Protein AF-A0A9W9AHW0-F1 (afdb_monomer_lite)

Radius of gyration: 28.93 Å; chains: 1; bounding box: 62×92×76 Å

pLDDT: mean 74.5, std 23.77, range [33.12, 98.62]

Secondary structure (DSSP, 8-state):
--PPPPP------SHHHHHHHHHHHHHHHHHHHHHHHHHHHHHGGGSS---THHHHHHHHHHHHHHTSSS-------SS-------GGGSTTS-EEEEEEEEEES-GGG-EEEEEETTEEEEEE-S-TTT--TTTPPPEEEEEEHHHHGGGS-S-EEEEEEEEEEESSHHHHHHHHHHHHT----S-TTSTT-SHHHHHHHHHHHHHHHTSB-HHHHHHHHHHHHHHHHHHHHHHHSS-S--

Foldseek 3Di:
DDDDDDDDDDDDDPPPVVVVVVVVVVVVVVVVVVVVVVVVVVVVVPPDDDDPPVVVVVVVVVVVVVVVPPDDDDPDDPDDPPPDPDPVPQWQAKDKWWWKWKWFDDFQPTAIWIDAHQKIKWWADPDPVPDPQQAAATQIDMDGCVVCVVVSDPGMDIGTLGMFIARTDVRVVVLVVVLNPDTQPGGHLAQSRGRLNSVLVSVVSSVVVVRDDPSSSVSSVVVCVVCVQVRSCRNPVDRRDD

Organism: NCBI:txid40482

Sequence (242 aa):
MIRPGQIIASSKPQRWFAIIFRTCSRIAGQVLLSKFINLSRHVMFLQNTPSSFVALLYFGATLLWASIQVLASPVPNPNVDIAHFSNSQLSKREIEVNVDLVIGGVGKNEHWYLLIGPQLFQAGARDFATMDATKSKLTTSSYNWDEVESQLGGDYYILPLGKATSKDADDQGEAFAKIREIRMKKAAAKKGGNCMDYNMDVLKLLRRKGYVSKAVVAAYKQEYDDNYTRVSKAVWGVDLQP

Structure (mmCIF, N/CA/C/O backbone):
data_AF-A0A9W9AHW0-F1
#
_entry.id   AF-A0A9W9AHW0-F1
#
loop_
_atom_site.group_PDB
_atom_site.id
_atom_site.type_symbol
_atom_site.label_atom_id
_atom_site.label_alt_id
_atom_site.label_comp_id
_atom_site.label_asym_id
_atom_site.label_entity_id
_atom_site.label_seq_id
_atom_site.pdbx_PDB_ins_code
_atom_site.Cartn_x
_atom_site.Cartn_y
_atom_site.Cartn_z
_atom_site.occupancy
_atom_site.B_iso_or_equiv
_atom_site.auth_seq_id
_atom_site.auth_comp_id
_atom_site.auth_asym_id
_atom_site.auth_atom_id
_atom_site.pdbx_PDB_model_num
ATOM 1 N N . MET A 1 1 ? -28.546 -37.413 -30.343 1.00 42.78 1 MET A N 1
ATOM 2 C CA . MET A 1 1 ? -29.024 -36.116 -30.875 1.00 42.78 1 MET A CA 1
ATOM 3 C C . MET A 1 1 ? -29.969 -35.502 -29.854 1.00 42.78 1 MET A C 1
ATOM 5 O O . MET A 1 1 ? -31.100 -35.951 -29.743 1.00 42.78 1 MET A O 1
ATOM 9 N N . ILE A 1 2 ? -29.481 -34.559 -29.048 1.00 36.94 2 ILE A N 1
ATOM 10 C CA . ILE A 1 2 ? -30.229 -33.922 -27.954 1.00 36.94 2 ILE A CA 1
ATOM 11 C C . ILE A 1 2 ? -30.436 -32.457 -28.352 1.00 36.94 2 ILE A C 1
ATOM 13 O O . ILE A 1 2 ? -29.467 -31.775 -28.677 1.00 36.94 2 ILE A O 1
ATOM 17 N N . ARG A 1 3 ? -31.692 -31.995 -28.388 1.00 39.00 3 ARG A N 1
ATOM 18 C CA . ARG A 1 3 ? -32.040 -30.590 -28.656 1.00 39.00 3 ARG A CA 1
ATOM 19 C C . ARG A 1 3 ? -31.890 -29.777 -27.362 1.00 39.00 3 ARG A C 1
ATOM 21 O O . ARG A 1 3 ? -32.466 -30.193 -26.357 1.00 39.00 3 ARG A O 1
ATOM 28 N N . PRO A 1 4 ? -31.175 -28.640 -27.358 1.00 41.62 4 PRO A N 1
ATOM 29 C CA . PRO A 1 4 ? -31.131 -27.755 -26.203 1.00 41.62 4 PRO A CA 1
ATOM 30 C C . PRO A 1 4 ? -32.373 -26.855 -26.150 1.00 41.62 4 PRO A C 1
ATOM 32 O O . PRO A 1 4 ? -32.860 -26.364 -27.169 1.00 41.62 4 PRO A O 1
ATOM 35 N N . GLY A 1 5 ? -32.891 -26.699 -24.931 1.00 38.53 5 GLY A N 1
ATOM 36 C CA . GLY A 1 5 ? -34.101 -25.961 -24.597 1.00 38.53 5 GLY A CA 1
ATOM 37 C C . GLY A 1 5 ? -33.992 -24.446 -24.766 1.00 38.53 5 GLY A C 1
ATOM 38 O O . GLY A 1 5 ? -32.935 -23.839 -24.603 1.00 38.53 5 GLY A O 1
ATOM 39 N N . GLN A 1 6 ? -35.143 -23.848 -25.072 1.00 38.25 6 GLN A N 1
ATOM 40 C CA . GLN A 1 6 ? -35.370 -22.409 -25.080 1.00 38.25 6 GLN A CA 1
ATOM 41 C C . GLN A 1 6 ? -35.402 -21.864 -23.647 1.00 38.25 6 GLN A C 1
ATOM 43 O O . GLN A 1 6 ? -36.172 -22.324 -22.805 1.00 38.25 6 GLN A O 1
ATOM 48 N N . ILE A 1 7 ? -34.579 -20.849 -23.397 1.00 38.84 7 ILE A N 1
ATOM 49 C CA . ILE A 1 7 ? -34.591 -20.033 -22.183 1.00 38.84 7 ILE A CA 1
ATOM 50 C C . ILE A 1 7 ? -35.702 -18.987 -22.326 1.00 38.84 7 ILE A C 1
ATOM 52 O O . ILE A 1 7 ? -35.729 -18.215 -23.284 1.00 38.84 7 ILE A O 1
ATOM 56 N N . ILE A 1 8 ? -36.615 -18.959 -21.356 1.00 40.81 8 ILE A N 1
ATOM 57 C CA . ILE A 1 8 ? -37.658 -17.941 -21.212 1.00 40.81 8 ILE A CA 1
ATOM 58 C C . ILE A 1 8 ? -36.997 -16.660 -20.684 1.00 40.81 8 ILE A C 1
ATOM 60 O O . ILE A 1 8 ? -36.599 -16.586 -19.522 1.00 40.81 8 ILE A O 1
ATOM 64 N N . ALA A 1 9 ? -36.881 -15.639 -21.534 1.00 37.38 9 ALA A N 1
ATOM 65 C CA . ALA A 1 9 ? -36.459 -14.301 -21.130 1.00 37.38 9 ALA A CA 1
ATOM 66 C C . ALA A 1 9 ? -37.633 -13.562 -20.460 1.00 37.38 9 ALA A C 1
ATOM 68 O O . ALA A 1 9 ? -38.544 -13.060 -21.115 1.00 37.38 9 ALA A O 1
ATOM 69 N N . SER A 1 10 ? -37.611 -13.502 -19.129 1.00 40.69 10 SER A N 1
ATOM 70 C CA . SER A 1 10 ? -38.507 -12.675 -18.316 1.00 40.69 10 SER A CA 1
ATOM 71 C C . SER A 1 10 ? -38.085 -11.201 -18.402 1.00 40.69 10 SER A C 1
ATOM 73 O O . SER A 1 10 ? -37.175 -10.754 -17.702 1.00 40.69 10 SER A O 1
ATOM 75 N N . SER A 1 11 ? -38.760 -10.414 -19.239 1.00 44.69 11 SER A N 1
ATOM 76 C CA . SER A 1 11 ? -38.622 -8.957 -19.275 1.00 44.69 11 SER A CA 1
ATOM 77 C C . SER A 1 11 ? -39.445 -8.301 -18.159 1.00 44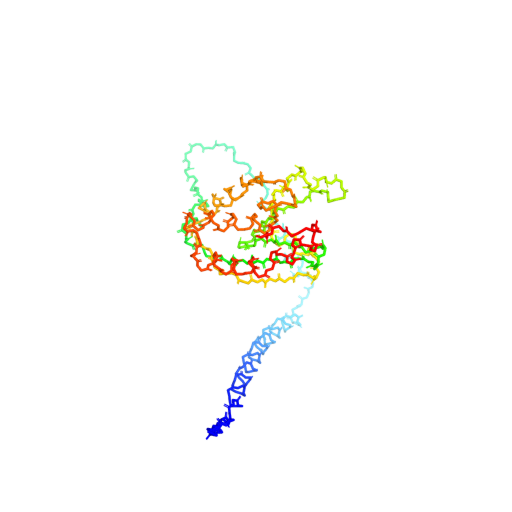.69 11 SER A C 1
ATOM 79 O O . SER A 1 11 ? -40.674 -8.284 -18.251 1.00 44.69 11 SER A O 1
ATOM 81 N N . LYS A 1 12 ? -38.789 -7.731 -17.135 1.00 50.44 12 LYS A N 1
ATOM 82 C CA . LYS A 1 12 ? -39.263 -6.557 -16.360 1.00 50.44 12 LYS A CA 1
ATOM 83 C C . LYS A 1 12 ? -38.232 -6.124 -15.302 1.00 50.44 12 LYS A C 1
ATOM 85 O O . LYS A 1 12 ? -38.148 -6.747 -14.249 1.00 50.44 12 LYS A O 1
ATOM 90 N N . PRO A 1 13 ? -37.563 -4.975 -15.512 1.00 43.81 13 PRO A N 1
ATOM 91 C CA . PRO A 1 13 ? -37.223 -4.118 -14.378 1.00 43.81 13 PRO A CA 1
ATOM 92 C C . PRO A 1 13 ? -37.405 -2.627 -14.720 1.00 43.81 13 PRO A C 1
ATOM 94 O O . PRO A 1 13 ? -36.486 -1.835 -14.577 1.00 43.81 13 PRO A O 1
ATOM 97 N N . GLN A 1 14 ? -38.587 -2.205 -15.187 1.00 48.75 14 GLN A N 1
ATOM 98 C CA . GLN A 1 14 ? -38.848 -0.776 -15.466 1.00 48.75 14 GLN A CA 1
ATOM 99 C C . GLN A 1 14 ? -39.684 -0.053 -14.396 1.00 48.75 14 GLN A C 1
ATOM 101 O O . GLN A 1 14 ? -39.831 1.163 -14.451 1.00 48.75 14 GLN A O 1
ATOM 106 N N . ARG A 1 15 ? -40.206 -0.755 -13.380 1.00 46.72 15 ARG A N 1
ATOM 107 C CA . ARG A 1 15 ? -41.037 -0.119 -12.335 1.00 46.72 15 ARG A CA 1
ATOM 108 C C . ARG A 1 15 ? -40.258 0.424 -11.131 1.00 46.72 15 ARG A C 1
ATOM 110 O O . ARG A 1 15 ? -40.728 1.371 -10.511 1.00 46.72 15 ARG A O 1
ATOM 117 N N . TRP A 1 16 ? -39.070 -0.101 -10.832 1.00 43.38 16 TRP A N 1
ATOM 118 C CA . TRP A 1 16 ? -38.293 0.320 -9.655 1.00 43.38 16 TRP A CA 1
ATOM 119 C C . TRP A 1 16 ? -37.548 1.646 -9.864 1.00 43.38 16 TRP A C 1
ATOM 121 O O . TRP A 1 16 ? -37.549 2.496 -8.976 1.00 43.38 16 TRP A O 1
ATOM 131 N N . PHE A 1 17 ? -37.016 1.889 -11.067 1.00 43.81 17 PHE A N 1
ATOM 132 C CA . PHE A 1 17 ? -36.310 3.137 -11.385 1.00 43.81 17 PHE A CA 1
ATOM 133 C C . PHE A 1 17 ? -37.213 4.379 -11.307 1.00 43.81 17 PHE A C 1
ATOM 135 O O . PHE A 1 17 ? -36.783 5.421 -10.818 1.00 43.81 17 PHE A O 1
ATOM 142 N N . ALA A 1 18 ? -38.487 4.269 -11.697 1.00 48.25 18 ALA A N 1
ATOM 143 C CA . ALA A 1 18 ? -39.422 5.396 -11.658 1.00 48.25 18 ALA A CA 1
ATOM 144 C C . ALA A 1 18 ? -39.808 5.829 -10.227 1.00 48.25 18 ALA A C 1
ATOM 146 O O . ALA A 1 18 ? -40.096 7.006 -9.995 1.00 48.25 18 ALA A O 1
ATOM 147 N N . ILE A 1 19 ? -39.802 4.903 -9.259 1.00 51.19 19 ILE A N 1
ATOM 148 C CA . ILE A 1 19 ? -40.138 5.196 -7.856 1.00 51.19 19 ILE A CA 1
ATOM 149 C C . ILE A 1 19 ? -38.962 5.892 -7.161 1.00 51.19 19 ILE A C 1
ATOM 151 O O . ILE A 1 19 ? -39.161 6.890 -6.465 1.00 51.19 19 ILE A O 1
ATOM 155 N N . ILE A 1 20 ? -37.730 5.437 -7.411 1.00 48.75 20 ILE A N 1
ATOM 156 C CA . ILE A 1 20 ? -36.522 6.046 -6.834 1.00 48.75 20 ILE A CA 1
ATOM 157 C C . ILE A 1 20 ? -36.346 7.479 -7.358 1.00 48.75 20 ILE A C 1
ATOM 159 O O . ILE A 1 20 ? -36.175 8.406 -6.566 1.00 48.75 20 ILE A O 1
ATOM 163 N N . PHE A 1 21 ? -36.525 7.700 -8.666 1.00 42.97 21 PHE A N 1
ATOM 164 C CA . PHE A 1 21 ? -36.375 9.034 -9.258 1.00 42.97 21 PHE A CA 1
ATOM 165 C C . PHE A 1 21 ? -37.413 10.041 -8.732 1.00 42.97 21 PHE A C 1
ATOM 167 O O . PHE A 1 21 ? -37.067 11.173 -8.395 1.00 42.97 21 PHE A O 1
ATOM 174 N N . ARG A 1 22 ? -38.681 9.627 -8.560 1.00 46.06 22 ARG A N 1
ATOM 175 C CA . ARG A 1 22 ? -39.727 10.502 -7.988 1.00 46.06 22 ARG A CA 1
ATOM 176 C C . ARG A 1 22 ? -39.483 10.863 -6.522 1.00 46.06 22 ARG A C 1
ATOM 178 O O . ARG A 1 22 ? -39.896 11.940 -6.091 1.00 46.06 22 ARG A O 1
ATOM 185 N N . THR A 1 23 ? -38.820 9.994 -5.763 1.00 48.31 23 THR A N 1
ATOM 186 C CA . THR A 1 23 ? -38.562 10.226 -4.334 1.00 48.31 23 THR A CA 1
ATOM 187 C C . THR A 1 23 ? -37.375 11.175 -4.140 1.00 48.31 23 THR A C 1
ATOM 189 O O . THR A 1 23 ? -37.472 12.120 -3.357 1.00 48.31 23 THR A O 1
ATOM 192 N N . CYS A 1 24 ? -36.310 11.031 -4.938 1.00 41.34 24 CYS A N 1
ATOM 193 C CA . CYS A 1 24 ? -35.159 11.939 -4.907 1.00 41.34 24 CYS A CA 1
ATOM 194 C C . CYS A 1 24 ? -35.513 13.371 -5.352 1.00 41.34 24 CYS A C 1
ATOM 196 O O . CYS A 1 24 ? -35.072 14.330 -4.716 1.00 41.34 24 CYS A O 1
ATOM 198 N N . SER A 1 25 ? -36.374 13.548 -6.364 1.00 44.75 25 SER A N 1
ATOM 199 C CA . SER A 1 25 ? -36.804 14.890 -6.798 1.00 44.75 25 SER A CA 1
ATOM 200 C C . SER A 1 25 ? -37.665 15.624 -5.760 1.00 44.75 25 SER A C 1
ATOM 202 O O . SER A 1 25 ? -37.581 16.847 -5.654 1.00 44.75 25 SER A O 1
ATOM 204 N N . ARG A 1 26 ? -38.466 14.910 -4.952 1.00 47.91 26 ARG A N 1
ATOM 205 C CA . ARG A 1 26 ? -39.268 15.529 -3.877 1.00 47.91 26 ARG A CA 1
ATOM 206 C C . ARG A 1 26 ? -38.412 16.009 -2.702 1.00 47.91 26 ARG A C 1
ATOM 208 O O . ARG A 1 26 ? -38.685 17.079 -2.164 1.00 47.91 26 ARG A O 1
ATOM 215 N N . ILE A 1 27 ? -37.369 15.260 -2.342 1.00 51.22 27 ILE A N 1
ATOM 216 C CA . ILE A 1 27 ? -36.455 15.620 -1.246 1.00 51.22 27 ILE A CA 1
ATOM 217 C C . ILE A 1 27 ? -35.565 16.805 -1.652 1.00 51.22 27 ILE A C 1
ATOM 219 O O . ILE A 1 27 ? -35.435 17.762 -0.890 1.00 51.22 27 ILE A O 1
ATOM 223 N N . ALA A 1 28 ? -35.038 16.811 -2.882 1.00 47.34 28 ALA A N 1
ATOM 224 C CA . ALA A 1 28 ? -34.255 17.937 -3.396 1.00 47.34 28 ALA A CA 1
ATOM 225 C C . ALA A 1 28 ? -35.080 19.240 -3.473 1.00 47.34 28 ALA A C 1
ATOM 227 O O . ALA A 1 28 ? -34.589 20.307 -3.103 1.00 47.34 28 ALA A O 1
ATOM 228 N N . GLY A 1 29 ? -36.358 19.151 -3.866 1.00 44.00 29 GLY A N 1
ATOM 229 C CA . GLY A 1 29 ? -37.266 20.301 -3.906 1.00 44.00 29 GLY A CA 1
ATOM 230 C C . GLY A 1 29 ? -37.564 20.911 -2.528 1.00 44.00 29 GLY A C 1
ATOM 231 O O . GLY A 1 29 ? -37.598 22.134 -2.400 1.00 44.00 29 GLY A O 1
ATOM 232 N N . GLN A 1 30 ? -37.721 20.097 -1.477 1.00 48.19 30 GLN A N 1
ATOM 233 C CA . GLN A 1 30 ? -37.991 20.604 -0.120 1.00 48.19 30 GLN A CA 1
ATOM 234 C C . GLN A 1 30 ? -36.764 21.245 0.551 1.00 48.19 30 GLN A C 1
ATOM 236 O O . GLN A 1 30 ? -36.909 22.205 1.310 1.00 48.19 30 GLN A O 1
ATOM 241 N N . VAL A 1 31 ? -35.553 20.766 0.250 1.00 49.97 31 VAL A N 1
ATOM 242 C CA . VAL A 1 31 ? -34.304 21.344 0.783 1.00 49.97 31 VAL A CA 1
ATOM 243 C C . VAL A 1 31 ? -33.975 22.688 0.121 1.00 49.97 31 VAL A C 1
ATOM 245 O O . VAL A 1 31 ? -33.471 23.595 0.782 1.00 49.97 31 VAL A O 1
ATOM 248 N N . LEU A 1 32 ? -34.301 22.858 -1.163 1.00 47.75 32 LEU A N 1
ATOM 249 C CA . LEU A 1 32 ? -34.135 24.138 -1.857 1.00 47.75 32 LEU A CA 1
ATOM 250 C C . LEU A 1 32 ? -35.164 25.184 -1.402 1.00 47.75 32 LEU A C 1
ATOM 252 O O . LEU A 1 32 ? -34.790 26.335 -1.173 1.00 47.75 32 LEU A O 1
ATOM 256 N N . LEU A 1 33 ? -36.425 24.796 -1.179 1.00 46.97 33 LEU A N 1
ATOM 257 C CA . LEU A 1 33 ? -37.463 25.735 -0.733 1.00 46.97 33 LEU A CA 1
ATOM 258 C C . LEU A 1 33 ? -37.204 26.272 0.689 1.00 46.97 33 LEU A C 1
ATOM 260 O O . LEU A 1 33 ? -37.402 27.458 0.945 1.00 46.97 33 LEU A O 1
ATOM 264 N N . SER A 1 34 ? -36.708 25.434 1.608 1.00 43.97 34 SER A N 1
ATOM 265 C CA . SER A 1 34 ? -36.403 25.858 2.985 1.00 43.97 34 SER A CA 1
ATOM 266 C C . SER A 1 34 ? -35.210 26.819 3.062 1.00 43.97 34 SER A C 1
ATOM 268 O O . SER A 1 34 ? -35.237 27.774 3.843 1.00 43.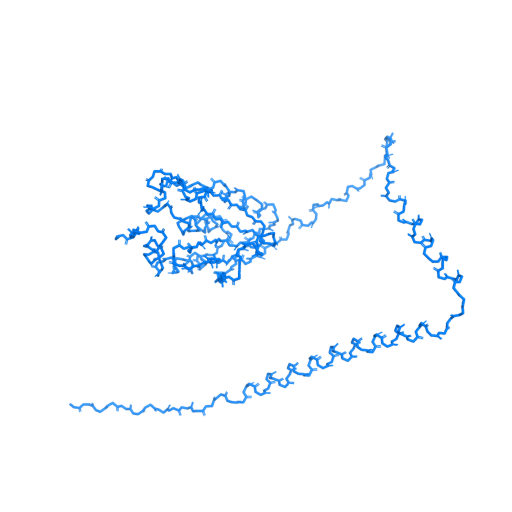97 34 SER A O 1
ATOM 270 N N . LYS A 1 35 ? -34.198 26.640 2.201 1.00 48.81 35 LYS A N 1
ATOM 271 C CA . LYS A 1 35 ? -33.069 27.576 2.081 1.00 48.81 35 LYS A CA 1
ATOM 272 C C . LYS A 1 35 ? -33.489 28.922 1.483 1.00 48.81 35 LYS A C 1
ATOM 274 O O . LYS A 1 35 ? -33.040 29.955 1.974 1.00 48.81 35 LYS A O 1
ATOM 279 N N . PHE A 1 36 ? -34.396 28.935 0.501 1.00 49.62 36 PHE A N 1
ATOM 280 C CA . PHE A 1 36 ? -34.925 30.179 -0.077 1.00 49.62 36 PHE A CA 1
ATOM 281 C C . PHE A 1 36 ? -35.786 30.982 0.911 1.00 49.62 36 PHE A C 1
ATOM 283 O O . PHE A 1 36 ? -35.647 32.203 0.997 1.00 49.62 36 PHE A O 1
ATOM 290 N N . ILE A 1 37 ? -36.623 30.314 1.714 1.00 51.78 37 ILE A N 1
ATOM 291 C CA . ILE A 1 37 ? -37.452 30.991 2.724 1.00 51.78 37 ILE A CA 1
ATOM 292 C C . ILE A 1 37 ? -36.576 31.631 3.815 1.00 51.78 37 ILE A C 1
ATOM 294 O O . ILE A 1 37 ? -36.831 32.773 4.202 1.00 51.78 37 ILE A O 1
ATOM 298 N N . ASN A 1 38 ? -35.498 30.971 4.255 1.00 47.53 38 ASN A N 1
ATOM 299 C CA . ASN A 1 38 ? -34.568 31.567 5.223 1.00 47.53 38 ASN A CA 1
ATOM 300 C C . ASN A 1 38 ? -33.761 32.740 4.645 1.00 47.53 38 ASN A C 1
ATOM 302 O O . ASN A 1 38 ? -33.581 33.742 5.336 1.00 47.53 38 ASN A O 1
ATOM 306 N N . LEU A 1 39 ? -33.351 32.683 3.373 1.00 46.22 39 LEU A N 1
ATOM 307 C CA . LEU A 1 39 ? -32.634 33.795 2.740 1.00 46.22 39 LEU A CA 1
ATOM 308 C C . LEU A 1 39 ? -33.525 35.045 2.603 1.00 46.22 39 LEU A C 1
ATOM 310 O O . LEU A 1 39 ? -33.082 36.160 2.870 1.00 46.22 39 LEU A O 1
ATOM 314 N N . SER A 1 40 ? -34.813 34.861 2.287 1.00 45.22 40 SER A N 1
ATOM 315 C CA . SER A 1 40 ? -35.776 35.970 2.190 1.00 45.22 40 SER A CA 1
ATOM 316 C C . SER A 1 40 ? -36.033 36.682 3.530 1.00 45.22 40 SER A C 1
ATOM 318 O O . SER A 1 40 ? -36.244 37.895 3.554 1.00 45.22 40 SER A O 1
ATOM 320 N N . ARG A 1 41 ? -35.933 35.966 4.662 1.00 46.69 41 ARG A N 1
ATOM 321 C CA . ARG A 1 41 ? -36.072 36.553 6.007 1.00 46.69 41 ARG A CA 1
ATOM 322 C C . ARG A 1 41 ? -34.878 37.417 6.414 1.00 46.69 41 ARG A C 1
ATOM 324 O O . ARG A 1 41 ? -35.059 38.343 7.195 1.00 46.69 41 ARG A O 1
ATOM 331 N N . HIS A 1 42 ? -33.684 37.158 5.883 1.00 47.38 42 HIS A N 1
ATOM 332 C CA . HIS A 1 42 ? -32.505 37.993 6.141 1.00 47.38 42 HIS A CA 1
ATOM 333 C C . HIS A 1 42 ? -32.438 39.216 5.222 1.00 47.38 42 HIS A C 1
ATOM 335 O O . HIS A 1 42 ? -32.030 40.286 5.666 1.00 47.38 42 HIS A O 1
ATOM 341 N N . VAL A 1 43 ? -32.918 39.105 3.980 1.00 48.38 43 VAL A N 1
ATOM 342 C CA . VAL A 1 43 ? -32.947 40.245 3.047 1.00 48.38 43 VAL A CA 1
ATOM 343 C C . VAL A 1 43 ? -33.998 41.289 3.453 1.00 48.38 43 VAL A C 1
ATOM 345 O O . VAL A 1 43 ? -33.739 42.484 3.337 1.00 48.38 43 VAL A O 1
ATOM 348 N N . MET A 1 44 ? -35.131 40.880 4.037 1.00 41.41 44 MET A N 1
ATOM 349 C CA . MET A 1 44 ? -36.126 41.834 4.558 1.00 41.41 44 MET A CA 1
ATOM 350 C C . MET A 1 44 ? -35.671 42.600 5.813 1.00 41.41 44 MET A C 1
ATOM 352 O O . MET A 1 44 ? -36.225 43.657 6.105 1.00 41.41 44 MET A O 1
ATOM 356 N N . PHE A 1 45 ? -34.643 42.131 6.528 1.00 44.38 45 PHE A N 1
ATOM 357 C CA . PHE A 1 45 ? -34.074 42.853 7.676 1.00 44.38 45 PHE A CA 1
ATOM 358 C C . PHE A 1 45 ? -33.129 43.998 7.274 1.00 44.38 45 PHE A C 1
ATOM 360 O O . PHE A 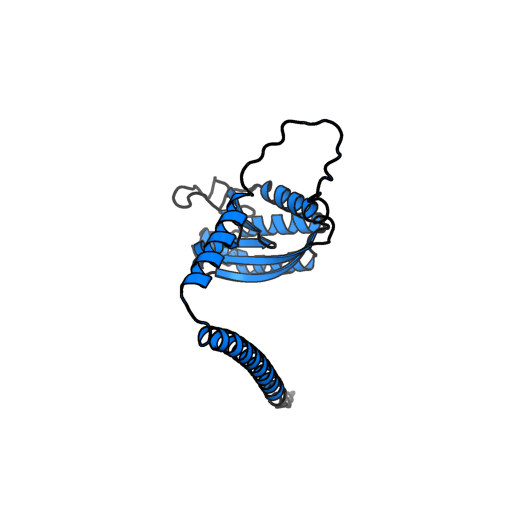1 45 ? -32.805 44.838 8.106 1.00 44.38 45 PHE A O 1
ATOM 367 N N . LEU A 1 46 ? -32.715 44.070 6.004 1.00 46.88 46 LEU A N 1
ATOM 368 C CA . LEU A 1 46 ? -31.760 45.067 5.503 1.00 46.88 46 LEU A CA 1
ATOM 369 C C . LEU A 1 46 ? -32.409 46.313 4.882 1.00 46.88 46 LEU A C 1
ATOM 371 O O . LEU A 1 46 ? -31.694 47.239 4.510 1.00 46.88 46 LEU A O 1
ATOM 375 N N . GLN A 1 47 ? -33.740 46.370 4.781 1.00 47.59 47 GLN A N 1
ATOM 376 C CA . GLN A 1 47 ? -34.434 47.474 4.102 1.00 47.59 47 GLN A CA 1
ATOM 377 C C . GLN A 1 47 ? -35.184 48.440 5.029 1.00 47.59 47 GLN A C 1
ATOM 379 O O . GLN A 1 47 ? -35.750 49.402 4.526 1.00 47.59 47 GLN A O 1
ATOM 384 N N . ASN A 1 48 ? -35.174 48.246 6.355 1.00 51.78 48 ASN A N 1
ATOM 385 C CA . ASN A 1 48 ? -35.978 49.070 7.272 1.00 51.78 48 ASN A CA 1
ATOM 386 C C . ASN A 1 48 ? -35.302 49.402 8.615 1.00 51.78 48 ASN A C 1
ATOM 388 O O . ASN A 1 48 ? -35.934 49.334 9.668 1.00 51.78 48 ASN A O 1
ATOM 392 N N . THR A 1 49 ? -34.038 49.834 8.601 1.00 49.84 49 THR A N 1
ATOM 393 C CA . THR A 1 49 ? -33.446 50.498 9.778 1.00 49.84 49 THR A CA 1
ATOM 394 C C . THR A 1 49 ? -32.616 51.726 9.398 1.00 49.84 49 THR A C 1
ATOM 396 O O . THR A 1 49 ? -31.784 51.639 8.493 1.00 49.84 49 THR A O 1
ATOM 399 N N . PRO A 1 50 ? -32.825 52.871 10.075 1.00 48.00 50 PRO A N 1
ATOM 400 C CA . PRO A 1 50 ? -32.178 54.133 9.753 1.00 48.00 50 PRO A CA 1
ATOM 401 C C . PRO A 1 50 ? -30.747 54.220 10.307 1.00 48.00 50 PRO A C 1
ATOM 403 O O . PRO A 1 50 ? -30.456 53.796 11.422 1.00 48.00 50 PRO A O 1
ATOM 406 N N . SER A 1 51 ? -29.901 54.912 9.544 1.00 57.50 51 SER A N 1
ATOM 407 C CA . SER A 1 51 ? -28.594 55.475 9.910 1.00 57.50 51 SER A CA 1
ATOM 408 C C . SER A 1 51 ? -27.406 54.505 10.047 1.00 57.50 51 SER A C 1
ATOM 410 O O . SER A 1 51 ? -27.340 53.615 10.891 1.00 57.50 51 SER A O 1
ATOM 412 N N . SER A 1 52 ? -26.383 54.790 9.244 1.00 52.06 52 SER A N 1
ATOM 413 C CA . SER A 1 52 ? -25.032 54.212 9.208 1.00 52.06 52 SER A CA 1
ATOM 414 C C . SER A 1 52 ? -24.246 54.298 10.529 1.00 52.06 52 SER A C 1
ATOM 416 O O . SER A 1 52 ? -23.135 53.781 10.621 1.00 52.06 52 SER A O 1
ATOM 418 N N . PHE A 1 53 ? -24.817 54.911 11.567 1.00 53.19 53 PHE A N 1
ATOM 419 C CA . PHE A 1 53 ? -24.179 55.120 12.863 1.00 53.19 53 PHE A CA 1
ATOM 420 C C . PHE A 1 53 ? -24.258 53.882 13.776 1.00 53.19 53 PHE A C 1
ATOM 422 O O . PHE A 1 53 ? -23.335 53.612 14.541 1.00 53.19 53 PHE A O 1
ATOM 429 N N . VAL A 1 54 ? -25.317 53.069 13.657 1.00 53.56 54 VAL A N 1
ATOM 430 C CA . VAL A 1 54 ? -25.493 51.851 14.478 1.00 53.56 54 VAL A CA 1
ATOM 431 C C . VAL A 1 54 ? -24.608 50.696 13.983 1.00 53.56 54 VAL A C 1
ATOM 433 O O . VAL A 1 54 ? -24.106 49.910 14.785 1.00 53.56 54 VAL A O 1
ATOM 436 N N . ALA A 1 55 ? -24.336 50.629 12.675 1.00 51.06 55 ALA A N 1
ATOM 437 C CA . ALA A 1 55 ? -23.454 49.616 12.089 1.00 51.06 55 ALA A CA 1
ATOM 438 C C . ALA A 1 55 ? -21.987 49.767 12.543 1.00 51.06 55 ALA A C 1
ATOM 440 O O . ALA A 1 55 ? -21.296 48.766 12.732 1.00 51.06 55 ALA A O 1
ATOM 441 N N . LEU A 1 56 ? -21.521 51.000 12.780 1.00 52.88 56 LEU A N 1
ATOM 442 C CA . LEU A 1 56 ? -20.148 51.264 13.227 1.00 52.88 56 LEU A CA 1
ATOM 443 C C . LEU A 1 56 ? -19.915 50.857 14.694 1.00 52.88 56 LEU A C 1
ATOM 445 O O . LEU A 1 56 ? -18.847 50.349 15.033 1.00 52.88 56 LEU A O 1
ATOM 449 N N . LEU A 1 57 ? -20.927 51.014 15.556 1.00 53.38 57 LEU A N 1
ATOM 450 C CA . LEU A 1 57 ? -20.852 50.612 16.967 1.00 53.38 57 LEU A CA 1
ATOM 451 C C . LEU A 1 57 ? -20.823 49.085 17.143 1.00 53.38 57 LEU A C 1
ATOM 453 O O . LEU A 1 57 ? -20.117 48.587 18.019 1.00 53.38 57 LEU A O 1
ATOM 457 N N . TYR A 1 58 ? -21.509 48.332 16.276 1.00 50.56 58 TYR A N 1
ATOM 458 C CA . TYR A 1 58 ? -21.449 46.865 16.295 1.00 50.56 58 TYR A CA 1
ATOM 459 C C . TYR A 1 58 ? -20.088 46.320 15.839 1.00 50.56 58 TYR A C 1
ATOM 461 O O . TYR A 1 58 ? -19.566 45.404 16.473 1.00 50.56 58 TYR A O 1
ATOM 469 N N . PHE A 1 59 ? -19.466 46.914 14.814 1.00 50.97 59 PHE A N 1
ATOM 470 C CA . PHE A 1 59 ? -18.122 46.511 14.372 1.00 50.97 59 PHE A CA 1
ATOM 471 C C . PHE A 1 59 ? -17.027 46.842 15.404 1.00 50.97 59 PHE A C 1
ATOM 473 O O . PHE A 1 59 ? -16.082 46.066 15.570 1.00 50.97 59 PHE A O 1
ATOM 480 N N . GLY A 1 60 ? -17.171 47.946 16.148 1.00 50.16 60 GLY A N 1
ATOM 481 C CA . GLY A 1 60 ? -16.255 48.310 17.236 1.00 50.16 60 GLY A CA 1
ATOM 482 C C . GLY A 1 60 ? -16.322 47.361 18.441 1.00 50.16 60 GLY A C 1
ATOM 483 O O . GLY A 1 60 ? -15.285 46.972 18.978 1.00 50.16 60 GLY A O 1
ATOM 484 N N . ALA A 1 61 ? -17.523 46.920 18.831 1.00 51.50 61 ALA A N 1
ATOM 485 C CA . ALA A 1 61 ? -17.705 46.001 19.959 1.00 51.50 61 ALA A CA 1
ATOM 486 C C . ALA A 1 61 ? -17.183 44.579 19.670 1.00 51.50 61 ALA A C 1
ATOM 488 O O . ALA A 1 61 ? -16.663 43.918 20.569 1.00 51.50 61 ALA A O 1
ATOM 489 N N . THR A 1 62 ? -17.236 44.114 18.417 1.00 49.34 62 THR A N 1
ATOM 490 C CA . THR A 1 62 ? -16.696 42.795 18.038 1.00 49.34 62 THR A CA 1
ATOM 491 C C . THR A 1 62 ? -15.166 42.752 17.975 1.00 49.34 62 THR A C 1
ATOM 493 O O . THR A 1 62 ? -14.577 41.704 18.235 1.00 49.34 62 THR A O 1
ATOM 496 N N . LEU A 1 63 ? -14.498 43.878 17.696 1.00 45.78 63 LEU A N 1
ATOM 497 C CA . LEU A 1 63 ? -13.029 43.951 17.655 1.00 45.78 63 LEU A CA 1
ATOM 498 C C . LEU A 1 63 ? -12.388 44.074 19.050 1.00 45.78 63 LEU A C 1
ATOM 500 O O . LEU A 1 63 ? -11.262 43.616 19.246 1.00 45.78 63 LEU A O 1
ATOM 504 N N . LEU A 1 64 ? -13.117 44.607 20.037 1.00 44.22 64 LEU A N 1
ATOM 505 C CA . LEU A 1 64 ? -12.693 44.667 21.445 1.00 44.22 64 LEU A CA 1
ATOM 506 C C . LEU A 1 64 ? -12.898 43.345 22.210 1.00 44.22 64 LEU A C 1
ATOM 508 O O . LEU A 1 64 ? -12.235 43.115 23.215 1.00 44.22 64 LEU A O 1
ATOM 512 N N . TRP A 1 65 ? -13.759 42.444 21.722 1.00 43.12 65 TRP A N 1
ATOM 513 C CA . TRP A 1 65 ? -13.904 41.089 22.278 1.00 43.12 65 TRP A CA 1
ATOM 514 C C . TRP A 1 65 ? -12.903 40.084 21.681 1.00 43.12 65 TRP A C 1
ATOM 516 O O . TRP A 1 65 ? -12.491 39.144 22.357 1.00 43.12 65 TRP A O 1
ATOM 526 N N . ALA A 1 66 ? -12.442 40.311 20.446 1.00 42.94 66 ALA A N 1
ATOM 527 C CA . ALA A 1 66 ? -11.426 39.477 19.797 1.00 42.94 66 ALA A CA 1
ATOM 528 C C . ALA A 1 66 ? -9.984 39.771 20.265 1.00 42.94 66 ALA A C 1
ATOM 530 O O . ALA A 1 66 ? -9.092 38.954 20.054 1.00 42.94 66 ALA A O 1
ATOM 531 N N . SER A 1 67 ? -9.744 40.909 20.927 1.00 40.94 67 SER A N 1
ATOM 532 C CA . SER A 1 67 ? -8.416 41.332 21.403 1.00 40.94 67 SER A CA 1
ATOM 533 C C . SER A 1 67 ? -8.126 40.995 22.877 1.00 40.94 67 SER A C 1
ATOM 535 O O . SER A 1 67 ? -7.011 41.218 23.336 1.00 40.94 67 SER A O 1
ATOM 537 N N . ILE A 1 68 ? -9.072 40.381 23.604 1.00 44.28 68 ILE A N 1
ATOM 538 C CA . ILE A 1 68 ? -8.872 39.908 24.993 1.00 44.28 68 ILE A CA 1
ATOM 539 C C . ILE A 1 68 ? -8.345 38.457 25.054 1.00 44.28 68 ILE A C 1
ATOM 541 O O . ILE A 1 68 ? -7.919 38.001 26.111 1.00 44.28 68 ILE A O 1
ATOM 545 N N . GLN A 1 69 ? -8.296 37.715 23.940 1.00 44.31 69 GLN A N 1
ATOM 546 C CA . GLN A 1 69 ? -7.847 36.309 23.955 1.00 44.31 69 GLN A CA 1
ATOM 547 C C . GLN A 1 69 ? -6.398 36.068 23.511 1.00 44.31 69 GLN A C 1
ATOM 549 O O . GLN A 1 69 ? -6.010 34.927 23.266 1.00 44.31 69 GLN A O 1
ATOM 554 N N . VAL A 1 70 ? -5.558 37.104 23.474 1.00 42.50 70 VAL A N 1
ATOM 555 C CA . VAL A 1 70 ? -4.113 36.932 23.284 1.00 42.50 70 VAL A CA 1
ATOM 556 C C . VAL A 1 70 ? -3.370 37.622 24.430 1.00 42.50 70 VAL A C 1
ATOM 558 O O . VAL A 1 70 ? -3.405 38.839 24.553 1.00 42.50 70 VAL A O 1
ATOM 561 N N . LEU A 1 71 ? -2.670 36.801 25.223 1.00 41.31 71 LEU A N 1
ATOM 562 C CA . LEU A 1 71 ? -1.644 37.142 26.221 1.00 41.31 71 LEU A CA 1
ATOM 563 C C . LEU A 1 71 ? -2.123 37.691 27.578 1.00 41.31 71 LEU A C 1
ATOM 565 O O . LEU A 1 71 ? -1.974 38.867 27.893 1.00 41.31 71 LEU A O 1
ATOM 569 N N . ALA A 1 72 ? -2.506 36.772 28.465 1.00 33.34 72 ALA A N 1
ATOM 570 C CA . ALA A 1 72 ? -2.176 36.892 29.883 1.00 33.34 72 ALA A CA 1
ATOM 571 C C . ALA A 1 72 ? -1.493 35.595 30.343 1.00 33.34 72 ALA A C 1
ATOM 573 O O . ALA A 1 72 ? -2.141 34.582 30.599 1.00 33.34 72 ALA A O 1
ATOM 574 N N . SER A 1 73 ? -0.161 35.625 30.399 1.00 34.25 73 SER A N 1
ATOM 575 C CA . SER A 1 73 ? 0.646 34.659 31.147 1.00 34.25 73 SER A CA 1
ATOM 576 C C . SER A 1 73 ? 0.203 34.630 32.614 1.00 34.25 73 SER A C 1
ATOM 578 O O . SER A 1 73 ? 0.133 35.700 33.225 1.00 34.25 73 SER A O 1
ATOM 580 N N . PRO A 1 74 ? -0.019 33.459 33.234 1.00 37.28 74 PRO A N 1
ATOM 581 C CA . PRO A 1 74 ? -0.140 33.383 34.678 1.00 37.28 74 PRO A CA 1
ATOM 582 C C . PRO A 1 74 ? 1.262 33.298 35.301 1.00 37.28 74 PRO A C 1
ATOM 584 O O . PRO A 1 74 ? 1.971 32.304 35.155 1.00 37.28 74 PRO A O 1
ATOM 587 N N . VAL A 1 75 ? 1.662 34.350 36.017 1.00 33.12 75 VAL A N 1
ATOM 588 C CA . VAL A 1 75 ? 2.637 34.231 37.115 1.00 33.12 75 VAL A CA 1
ATOM 589 C C . VAL A 1 75 ? 1.946 33.424 38.232 1.00 33.12 75 VAL A C 1
ATOM 591 O O . VAL A 1 75 ? 0.762 33.656 38.490 1.00 33.12 75 VAL A O 1
ATOM 594 N N . PRO A 1 76 ? 2.617 32.437 38.849 1.00 38.81 76 PRO A N 1
ATOM 595 C CA . PRO A 1 76 ? 1.957 31.379 39.606 1.00 38.81 76 PRO A CA 1
ATOM 596 C C . PRO A 1 76 ? 1.429 31.889 40.950 1.00 38.81 76 PRO A C 1
ATOM 598 O O . PRO A 1 76 ? 2.186 32.434 41.749 1.00 38.81 76 PRO A O 1
ATOM 601 N N . ASN A 1 77 ? 0.146 31.646 41.227 1.00 33.19 77 ASN A N 1
ATOM 602 C CA . ASN A 1 77 ? -0.388 31.656 42.587 1.00 33.19 77 ASN A CA 1
ATOM 603 C C . ASN A 1 77 ? -0.710 30.196 42.970 1.00 33.19 77 ASN A C 1
ATOM 605 O O . ASN A 1 77 ? -1.518 29.562 42.283 1.00 33.19 77 ASN A O 1
ATOM 609 N N . PRO A 1 78 ? -0.051 29.615 43.985 1.00 44.84 78 PRO A N 1
ATOM 610 C CA . PRO A 1 78 ? -0.124 28.193 44.272 1.00 44.84 78 PRO A CA 1
ATOM 611 C C . PRO A 1 78 ? -1.299 27.948 45.212 1.00 44.84 78 PRO A C 1
ATOM 613 O O . PRO A 1 78 ? -1.129 28.164 46.404 1.00 44.84 78 PRO A O 1
ATOM 616 N N . ASN A 1 79 ? -2.479 27.592 44.687 1.00 42.66 79 ASN A N 1
ATOM 617 C CA . ASN A 1 79 ? -3.527 26.800 45.378 1.00 42.66 79 ASN A CA 1
ATOM 618 C C . ASN A 1 79 ? -4.904 26.871 44.694 1.00 42.66 79 ASN A C 1
ATOM 620 O O . ASN A 1 79 ? -5.933 26.956 45.361 1.00 42.66 79 ASN A O 1
ATOM 624 N N . VAL A 1 80 ? -4.966 26.817 43.364 1.00 35.81 80 VAL A N 1
ATOM 625 C CA . VAL A 1 80 ? -6.244 26.559 42.693 1.00 35.81 80 VAL A CA 1
ATOM 626 C C . VAL A 1 80 ? -5.992 25.546 41.591 1.00 35.81 80 VAL A C 1
ATOM 628 O O . VAL A 1 80 ? -5.354 25.866 40.590 1.00 35.81 80 VAL A O 1
ATOM 631 N N . ASP A 1 81 ? -6.457 24.317 41.817 1.00 41.47 81 ASP A N 1
ATOM 632 C CA . ASP A 1 81 ? -6.523 23.248 40.823 1.00 41.47 81 ASP A CA 1
ATOM 633 C C . ASP A 1 81 ? -7.326 23.738 39.615 1.00 41.47 81 ASP A C 1
ATOM 635 O O . ASP A 1 81 ? -8.558 23.685 39.573 1.00 41.47 81 ASP A O 1
ATOM 639 N N . ILE A 1 82 ? -6.613 24.254 38.615 1.00 39.41 82 ILE A N 1
ATOM 640 C CA . ILE A 1 82 ? -7.166 24.479 37.288 1.00 39.41 82 ILE A CA 1
ATOM 641 C C . ILE A 1 82 ? -7.402 23.089 36.721 1.00 39.41 82 ILE A C 1
ATOM 643 O O . ILE A 1 82 ? -6.462 22.387 36.349 1.00 39.41 82 ILE A O 1
ATOM 647 N N . ALA A 1 83 ? -8.674 22.697 36.695 1.00 39.69 83 ALA A N 1
ATOM 648 C CA . ALA A 1 83 ? -9.149 21.519 36.003 1.00 39.69 83 ALA A CA 1
ATOM 649 C C . ALA A 1 83 ? -8.517 21.477 34.609 1.00 39.69 83 ALA A C 1
ATOM 651 O O . ALA A 1 83 ? -8.852 22.255 33.713 1.00 39.69 83 ALA A O 1
ATOM 652 N N . HIS A 1 84 ? -7.568 20.557 34.463 1.00 38.44 84 HIS A N 1
ATOM 653 C CA . HIS A 1 84 ? -7.067 20.074 33.196 1.00 38.44 84 HIS A CA 1
ATOM 654 C C . HIS A 1 84 ? -8.303 19.670 32.384 1.00 38.44 84 HIS A C 1
ATOM 656 O O . HIS A 1 84 ? -8.877 18.606 32.618 1.00 38.44 84 HIS A O 1
ATOM 662 N N . PHE A 1 85 ? -8.754 20.518 31.456 1.00 41.31 85 PHE A N 1
ATOM 663 C CA . PHE A 1 85 ? -9.623 20.065 30.377 1.00 41.31 85 PHE A CA 1
ATOM 664 C C . PHE A 1 85 ? -8.791 19.073 29.586 1.00 41.31 85 PHE A C 1
ATOM 666 O O . PHE A 1 85 ? -7.936 19.417 28.769 1.00 41.31 85 PHE A O 1
ATOM 673 N N . SER A 1 86 ? -8.940 17.817 29.973 1.00 41.00 86 SER A N 1
ATOM 674 C CA . SER A 1 86 ? -8.191 16.736 29.413 1.00 41.00 86 SER A CA 1
ATOM 675 C C . SER A 1 86 ? -8.708 16.534 27.994 1.00 41.00 86 SER A C 1
ATOM 677 O O . SER A 1 86 ? -9.837 16.108 27.759 1.00 41.00 86 SER A O 1
ATOM 679 N N . ASN A 1 87 ? -7.828 16.739 27.020 1.00 43.69 87 ASN A N 1
ATOM 680 C CA . ASN A 1 87 ? -7.974 16.162 25.682 1.00 43.69 87 ASN A CA 1
ATOM 681 C C . ASN A 1 87 ? -8.029 14.611 25.713 1.00 43.69 87 ASN A C 1
ATOM 683 O O . ASN A 1 87 ? -8.021 13.973 24.668 1.00 43.69 87 ASN A O 1
ATOM 687 N N . SER A 1 88 ? -8.105 13.977 26.892 1.00 46.16 88 SER A N 1
ATOM 688 C CA . SER A 1 88 ? -8.131 12.525 27.088 1.00 46.16 88 SER A CA 1
ATOM 689 C C . SER A 1 88 ? -9.513 11.881 26.925 1.00 46.16 88 SER A C 1
ATOM 691 O O . SER A 1 88 ? -9.626 10.665 27.054 1.00 46.16 88 SER A O 1
ATOM 693 N N . GLN A 1 89 ? -10.575 12.651 26.655 1.00 46.75 89 GLN A N 1
ATOM 694 C CA . GLN A 1 89 ? -11.923 12.090 26.463 1.00 46.75 89 GLN A CA 1
ATOM 695 C C . GLN A 1 89 ? -12.297 11.803 25.001 1.00 46.75 89 GLN A C 1
ATOM 697 O O . GLN A 1 89 ? -13.281 11.105 24.757 1.00 46.75 89 GLN A O 1
ATOM 702 N N . LEU A 1 90 ? -11.503 12.268 24.030 1.00 49.22 90 LEU A N 1
ATOM 703 C CA . LEU A 1 90 ? -11.681 11.914 22.616 1.00 49.22 90 LEU A CA 1
ATOM 704 C C . LEU A 1 90 ? -11.128 10.515 22.268 1.00 49.22 90 LEU A C 1
ATOM 706 O O . LEU A 1 90 ? -11.518 9.958 21.246 1.00 49.22 90 LEU A O 1
ATOM 710 N N . SER A 1 91 ? -10.280 9.904 23.106 1.00 55.03 91 SER A N 1
ATOM 711 C CA . SER A 1 91 ? -9.437 8.762 22.706 1.00 55.03 91 SER A CA 1
ATOM 712 C C . SER A 1 91 ? -9.859 7.383 23.235 1.00 55.03 91 SER A C 1
ATOM 714 O O . SER A 1 91 ? -9.004 6.552 23.502 1.00 55.03 91 SER A O 1
ATOM 716 N N . LYS A 1 92 ? -11.154 7.085 23.408 1.00 66.06 92 LYS A N 1
ATOM 717 C CA . LYS A 1 92 ? -11.586 5.717 23.809 1.00 66.06 92 LYS A CA 1
ATOM 718 C C . LYS A 1 92 ? -12.741 5.134 23.004 1.00 66.06 92 LYS A C 1
ATOM 720 O O . LYS A 1 92 ? -13.369 4.167 23.433 1.00 66.06 92 LYS A O 1
ATOM 725 N N . ARG A 1 93 ? -13.089 5.758 21.883 1.00 82.31 93 ARG A N 1
ATOM 726 C CA . ARG A 1 93 ? -14.115 5.215 20.994 1.00 82.31 93 ARG A CA 1
ATOM 727 C C . ARG A 1 93 ? -13.436 4.412 19.911 1.00 82.31 93 ARG A C 1
ATOM 729 O O . ARG A 1 93 ? -12.450 4.878 19.349 1.00 82.31 93 ARG A O 1
ATOM 736 N N . GLU A 1 94 ? -14.027 3.262 19.619 1.00 92.88 94 GLU A N 1
ATOM 737 C CA . GLU A 1 94 ? -13.659 2.468 18.461 1.00 92.88 94 GLU A CA 1
ATOM 738 C C . GLU A 1 94 ? -13.708 3.352 17.210 1.00 92.88 94 GLU A C 1
ATOM 740 O O . GLU A 1 94 ? -14.677 4.085 16.983 1.00 92.88 94 GLU A O 1
ATOM 745 N N . ILE A 1 95 ? -12.627 3.320 16.440 1.00 94.44 95 ILE A N 1
ATOM 746 C CA . ILE A 1 95 ? -12.476 4.080 15.208 1.00 94.44 95 ILE A CA 1
ATOM 747 C C . ILE A 1 95 ? -12.523 3.084 14.064 1.00 94.44 95 ILE A C 1
ATOM 749 O O . ILE A 1 95 ? -11.711 2.165 13.987 1.00 94.44 95 ILE A O 1
ATOM 753 N N . GLU A 1 96 ? -13.456 3.299 13.150 1.00 96.94 96 GLU A N 1
ATOM 754 C CA . GLU A 1 96 ? -13.566 2.533 11.920 1.00 96.94 96 GLU A CA 1
ATOM 755 C C . GLU A 1 96 ? -13.224 3.440 10.734 1.00 96.94 96 GLU A C 1
ATOM 757 O O . GLU A 1 96 ? -13.802 4.516 10.578 1.00 96.94 96 GLU A O 1
ATOM 762 N N . VAL A 1 97 ? -12.276 3.014 9.902 1.00 97.00 97 VAL A N 1
ATOM 763 C CA . VAL A 1 97 ? -11.837 3.747 8.707 1.00 97.00 97 VAL A CA 1
ATOM 764 C C . VAL A 1 97 ? -11.831 2.848 7.480 1.00 97.00 97 VAL A C 1
ATOM 766 O O . VAL A 1 97 ? -11.668 1.632 7.589 1.00 97.00 97 VAL A O 1
ATOM 769 N N . ASN A 1 98 ? -11.979 3.443 6.298 1.00 98.31 98 ASN A N 1
ATOM 770 C CA . ASN A 1 98 ? -11.848 2.710 5.042 1.00 98.31 98 ASN A CA 1
ATOM 771 C C . ASN A 1 98 ? -10.395 2.292 4.800 1.00 98.31 98 ASN A C 1
ATOM 773 O O . ASN A 1 98 ? -9.455 2.968 5.225 1.00 98.31 98 ASN A O 1
ATOM 777 N N . VAL A 1 99 ? -10.241 1.160 4.119 1.00 98.62 99 VAL A N 1
ATOM 778 C CA . VAL A 1 99 ? -8.979 0.689 3.554 1.00 98.62 99 VAL A CA 1
ATOM 779 C C . VAL A 1 99 ? -9.185 0.596 2.055 1.00 98.62 99 VAL A C 1
ATOM 781 O O . VAL A 1 99 ? -9.946 -0.255 1.589 1.00 98.62 99 VAL A O 1
ATOM 784 N N . ASP A 1 100 ? -8.481 1.443 1.321 1.00 98.44 100 ASP A N 1
ATOM 785 C CA . ASP A 1 100 ? -8.620 1.575 -0.118 1.00 98.44 100 ASP A CA 1
ATOM 786 C C . ASP A 1 100 ? -7.265 1.379 -0.804 1.00 98.44 100 ASP A C 1
ATOM 788 O O . ASP A 1 100 ? -6.205 1.759 -0.298 1.00 98.44 100 ASP A O 1
ATOM 792 N N . LEU A 1 101 ? -7.300 0.758 -1.976 1.00 98.12 101 LEU A N 1
ATOM 793 C CA . LEU A 1 101 ? -6.173 0.681 -2.888 1.00 98.12 101 LEU A CA 1
ATOM 794 C C . LEU A 1 101 ? -6.284 1.843 -3.870 1.00 98.12 101 LEU A C 1
ATOM 796 O O . LEU A 1 101 ? -7.210 1.884 -4.677 1.00 98.12 101 LEU A O 1
ATOM 800 N N . VAL A 1 102 ? -5.344 2.778 -3.802 1.00 96.62 102 VAL A N 1
ATOM 801 C CA . VAL A 1 102 ? -5.260 3.889 -4.755 1.00 96.62 102 VAL A CA 1
ATOM 802 C C . VAL A 1 102 ? -4.214 3.537 -5.794 1.00 96.62 102 VAL A C 1
ATOM 804 O O . VAL A 1 102 ? -3.100 3.143 -5.446 1.00 96.62 102 VAL A O 1
ATOM 807 N N . ILE A 1 103 ? -4.557 3.665 -7.067 1.00 94.62 103 ILE A N 1
ATOM 808 C CA . ILE A 1 103 ? -3.658 3.341 -8.169 1.00 94.62 103 ILE A CA 1
ATOM 809 C C . ILE A 1 103 ? -3.571 4.561 -9.066 1.00 94.62 103 ILE A C 1
ATOM 811 O O . ILE A 1 103 ? -4.557 4.966 -9.677 1.00 94.62 103 ILE A O 1
ATOM 815 N N . GLY A 1 104 ? -2.391 5.175 -9.071 1.00 91.44 104 GLY A N 1
ATOM 816 C CA . GLY A 1 104 ? -2.085 6.351 -9.874 1.00 91.44 104 GLY A CA 1
ATOM 817 C C . GLY A 1 104 ? -1.328 5.968 -11.138 1.00 91.44 104 GLY A C 1
ATOM 818 O O . GLY A 1 104 ? -0.475 5.079 -11.106 1.00 91.44 104 GLY A O 1
ATOM 819 N N . GLY A 1 105 ? -1.618 6.664 -12.237 1.00 87.81 105 GLY A N 1
ATOM 820 C CA . GLY A 1 105 ? -0.972 6.426 -13.524 1.00 87.81 105 GLY A CA 1
ATOM 821 C C . GLY A 1 105 ? -1.351 5.082 -14.157 1.00 87.81 105 GLY A C 1
ATOM 822 O O . GLY A 1 105 ? -2.154 4.315 -13.633 1.00 87.81 105 GLY A O 1
ATOM 823 N N . VAL A 1 106 ? -0.773 4.793 -15.326 1.00 84.31 106 VAL A N 1
ATOM 824 C CA . VAL A 1 106 ? -1.017 3.553 -16.082 1.00 84.31 106 VAL A CA 1
ATOM 825 C C . VAL A 1 106 ? 0.274 3.091 -16.758 1.00 84.31 106 VAL A C 1
ATOM 827 O O . VAL A 1 106 ? 1.096 3.899 -17.205 1.00 84.31 106 VAL A O 1
ATOM 830 N N . GLY A 1 107 ? 0.462 1.774 -16.866 1.00 87.00 107 GLY A N 1
ATOM 831 C CA . GLY A 1 107 ? 1.583 1.189 -17.596 1.00 87.00 107 GLY A CA 1
ATOM 832 C C . GLY A 1 107 ? 2.919 1.460 -16.905 1.00 87.00 107 GLY A C 1
ATOM 833 O O . GLY A 1 107 ? 3.138 1.007 -15.788 1.00 87.00 107 GLY A O 1
ATOM 834 N N . LYS A 1 108 ? 3.831 2.181 -17.570 1.00 87.94 108 LYS A N 1
ATOM 835 C CA . LYS A 1 108 ? 5.180 2.471 -17.039 1.00 87.94 108 LYS A CA 1
ATOM 836 C C . LYS A 1 108 ? 5.173 3.362 -15.795 1.00 87.94 108 LYS A C 1
ATOM 838 O O . LYS A 1 108 ? 6.122 3.317 -15.023 1.00 87.94 108 LYS A O 1
ATOM 843 N N . ASN A 1 109 ? 4.112 4.149 -15.623 1.00 88.12 109 ASN A N 1
ATOM 844 C CA . ASN A 1 109 ? 3.958 5.097 -14.520 1.00 88.12 109 ASN A CA 1
ATOM 845 C C . ASN A 1 109 ? 2.970 4.599 -13.455 1.00 88.12 109 ASN A C 1
ATOM 847 O O . ASN A 1 109 ? 2.603 5.368 -12.573 1.00 88.12 109 ASN A O 1
ATOM 851 N N . GLU A 1 110 ? 2.487 3.357 -13.563 1.00 92.25 110 GLU A N 1
ATOM 852 C CA . GLU A 1 110 ? 1.509 2.818 -12.621 1.00 92.25 110 GLU A CA 1
ATOM 853 C C . GLU A 1 110 ? 2.139 2.625 -11.237 1.00 92.25 110 GLU A C 1
ATOM 855 O O . GLU A 1 110 ? 3.144 1.927 -11.091 1.00 92.25 110 GLU A O 1
ATOM 860 N N . HIS A 1 111 ? 1.532 3.223 -10.213 1.00 93.62 111 HIS A N 1
ATOM 861 C CA . HIS A 1 111 ? 1.988 3.120 -8.831 1.00 93.62 111 HIS A CA 1
ATOM 862 C C . HIS A 1 111 ? 0.828 2.887 -7.876 1.00 93.62 111 HIS A C 1
ATOM 864 O O . HIS A 1 111 ? -0.221 3.521 -7.975 1.00 93.62 111 HIS A O 1
ATOM 870 N N . TRP A 1 112 ? 1.022 1.954 -6.948 1.00 95.94 112 TRP A N 1
ATOM 871 C CA . TRP A 1 112 ? -0.023 1.496 -6.043 1.00 95.94 112 TRP A CA 1
ATOM 872 C C . TRP A 1 112 ? 0.255 1.993 -4.627 1.00 95.94 112 TRP A C 1
ATOM 874 O O . TRP A 1 112 ? 1.317 1.735 -4.054 1.00 95.94 112 TRP A O 1
ATOM 884 N N . TYR A 1 113 ? -0.743 2.629 -4.034 1.00 96.44 113 TYR A N 1
ATOM 885 C CA . TYR A 1 113 ? -0.733 3.164 -2.681 1.00 96.44 113 TYR A CA 1
ATOM 886 C C . TYR A 1 113 ? -1.810 2.464 -1.850 1.00 96.44 113 TYR A C 1
ATOM 888 O O . TYR A 1 113 ? -2.827 2.013 -2.378 1.00 96.44 113 TYR A O 1
ATOM 896 N N . LEU A 1 114 ? -1.611 2.405 -0.538 1.00 98.25 114 LEU A N 1
ATOM 897 C CA . LEU A 1 114 ? -2.631 1.935 0.391 1.00 98.25 114 LEU A CA 1
ATOM 898 C C . LEU A 1 114 ? -3.126 3.107 1.238 1.00 98.25 114 LEU A C 1
ATOM 900 O O . LEU A 1 114 ? -2.366 3.653 2.036 1.00 98.25 114 LEU A O 1
ATOM 904 N N . LEU A 1 115 ? -4.388 3.483 1.061 1.00 98.00 115 LEU A N 1
ATOM 905 C CA . LEU A 1 115 ? -5.056 4.525 1.829 1.00 98.00 115 LEU A CA 1
ATOM 906 C C . LEU A 1 115 ? -5.802 3.885 3.004 1.00 98.00 115 LEU A C 1
ATOM 908 O O . LEU A 1 115 ? -6.605 2.974 2.814 1.00 98.00 115 LEU A O 1
ATOM 912 N N . ILE A 1 116 ? -5.515 4.326 4.227 1.00 97.94 116 ILE A N 1
ATOM 913 C CA . ILE A 1 116 ? -6.171 3.849 5.450 1.00 97.94 116 ILE A CA 1
ATOM 914 C C . ILE A 1 116 ? -6.660 5.064 6.233 1.00 97.94 116 ILE A C 1
ATOM 916 O O . ILE A 1 116 ? -5.870 5.767 6.871 1.00 97.94 116 ILE A O 1
ATOM 920 N N . GLY A 1 117 ? -7.966 5.321 6.178 1.00 94.81 117 GLY A N 1
ATOM 921 C CA . GLY A 1 117 ? -8.525 6.589 6.643 1.00 94.81 117 GLY A CA 1
ATOM 922 C C . GLY A 1 117 ? -7.842 7.768 5.935 1.00 94.81 117 GLY A C 1
ATOM 923 O O . GLY A 1 117 ? -7.805 7.770 4.710 1.00 94.81 117 GLY A O 1
ATOM 924 N N . PRO A 1 118 ? -7.266 8.743 6.661 1.00 93.19 118 PRO A N 1
ATOM 925 C CA . PRO A 1 118 ? -6.600 9.890 6.042 1.00 93.19 118 PRO A CA 1
ATOM 926 C C . PRO A 1 118 ? -5.144 9.615 5.624 1.00 93.19 118 PRO A C 1
ATOM 928 O O . PRO A 1 118 ? -4.484 10.510 5.109 1.00 93.19 118 PRO A O 1
ATOM 931 N N . GLN A 1 119 ? -4.584 8.428 5.893 1.00 97.38 119 GLN A N 1
ATOM 932 C CA . GLN A 1 119 ? -3.156 8.162 5.685 1.00 97.38 119 GLN A CA 1
ATOM 933 C C . GLN A 1 119 ? -2.897 7.304 4.450 1.00 97.38 119 GLN A C 1
ATOM 935 O O . GLN A 1 119 ? -3.352 6.165 4.365 1.00 97.38 119 GLN A O 1
ATOM 940 N N . LEU A 1 120 ? -2.104 7.840 3.525 1.00 96.75 120 LEU A N 1
ATOM 941 C CA . LEU A 1 120 ? -1.658 7.182 2.305 1.00 96.75 120 LEU A CA 1
ATOM 942 C C . LEU A 1 120 ? -0.255 6.602 2.507 1.00 96.75 120 LEU A C 1
ATOM 944 O O . LEU A 1 120 ? 0.686 7.346 2.774 1.00 96.75 120 LEU A O 1
ATOM 948 N N . PHE A 1 121 ? -0.090 5.292 2.346 1.00 97.81 121 PHE A N 1
ATOM 949 C CA . PHE A 1 121 ? 1.188 4.588 2.472 1.00 97.81 121 PHE A CA 1
ATOM 950 C C . PHE A 1 121 ? 1.679 4.083 1.119 1.00 97.81 121 PHE A C 1
ATOM 952 O O . PHE A 1 121 ? 0.894 3.577 0.317 1.00 97.81 121 PHE A O 1
ATOM 959 N N . GLN A 1 122 ? 2.987 4.175 0.874 1.00 95.56 122 GLN A N 1
ATOM 960 C CA . GLN A 1 122 ? 3.578 3.694 -0.375 1.00 95.56 122 GLN A CA 1
ATOM 961 C C . GLN A 1 122 ? 5.058 3.334 -0.242 1.00 95.56 122 GLN A C 1
ATOM 963 O O . GLN A 1 122 ? 5.747 3.786 0.677 1.00 95.56 122 GLN A O 1
ATOM 968 N N . ALA A 1 123 ? 5.557 2.551 -1.199 1.00 96.06 123 ALA A N 1
ATOM 969 C CA . ALA A 1 123 ? 6.981 2.298 -1.386 1.00 96.06 123 ALA A CA 1
ATOM 970 C C . ALA A 1 123 ? 7.394 2.661 -2.813 1.00 96.06 123 ALA A C 1
ATOM 972 O O . ALA A 1 123 ? 6.931 2.027 -3.755 1.00 96.06 123 ALA A O 1
ATOM 973 N N . GLY A 1 124 ? 8.293 3.630 -2.965 1.00 91.62 124 GLY A N 1
ATOM 974 C CA . GLY A 1 124 ? 8.730 4.158 -4.258 1.00 91.62 124 GLY A CA 1
ATOM 975 C C . GLY A 1 124 ? 10.188 4.606 -4.237 1.00 91.62 124 GLY A C 1
ATOM 976 O O . GLY A 1 124 ? 10.859 4.544 -3.203 1.00 91.62 124 GLY A O 1
ATOM 977 N N . ALA A 1 125 ? 10.703 5.036 -5.386 1.00 84.75 125 ALA A N 1
ATOM 978 C CA . ALA A 1 125 ? 12.030 5.633 -5.478 1.00 84.75 125 ALA A CA 1
ATOM 979 C C . ALA A 1 125 ? 11.938 7.149 -5.281 1.00 84.75 125 ALA A C 1
ATOM 981 O O . ALA A 1 125 ? 11.019 7.788 -5.788 1.00 84.75 125 ALA A O 1
ATOM 982 N N . ARG A 1 126 ? 12.907 7.731 -4.567 1.00 73.62 126 ARG A N 1
ATOM 983 C CA . ARG A 1 126 ? 13.008 9.192 -4.425 1.00 73.62 126 ARG A CA 1
ATOM 984 C C . ARG A 1 126 ? 13.369 9.870 -5.749 1.00 73.62 126 ARG A C 1
ATOM 986 O O . ARG A 1 126 ? 12.905 10.971 -6.010 1.00 73.62 126 ARG A O 1
ATOM 993 N N . ASP A 1 127 ? 14.183 9.199 -6.557 1.00 79.31 127 ASP A N 1
ATOM 994 C CA . ASP A 1 127 ? 14.516 9.591 -7.921 1.00 79.31 127 ASP A CA 1
ATOM 995 C C . ASP A 1 127 ? 14.600 8.327 -8.784 1.00 79.31 127 ASP A C 1
ATOM 997 O O . ASP A 1 127 ? 15.528 7.526 -8.661 1.00 79.31 127 ASP A O 1
ATOM 1001 N N . PHE A 1 128 ? 13.587 8.117 -9.624 1.00 76.38 128 PHE A N 1
ATOM 1002 C CA . PHE A 1 128 ? 13.537 6.969 -10.527 1.00 76.38 128 PHE A CA 1
ATOM 1003 C C . PHE A 1 128 ? 14.581 7.053 -11.647 1.00 76.38 128 PHE A C 1
ATOM 1005 O O . PHE A 1 128 ? 14.995 6.009 -12.144 1.00 76.38 128 PHE A O 1
ATOM 1012 N N . ALA A 1 129 ? 15.027 8.254 -12.034 1.00 79.12 129 ALA A N 1
ATOM 1013 C CA . ALA A 1 129 ? 15.955 8.430 -13.150 1.00 79.12 129 ALA A CA 1
ATOM 1014 C C . ALA A 1 129 ? 17.381 7.982 -12.799 1.00 79.12 129 ALA A C 1
ATOM 1016 O O . ALA A 1 129 ? 18.122 7.536 -13.672 1.00 79.12 129 ALA A O 1
ATOM 1017 N N . THR A 1 130 ? 17.763 8.080 -11.524 1.00 81.50 130 THR A N 1
ATOM 1018 C CA . THR A 1 130 ? 19.121 7.767 -11.049 1.00 81.50 130 THR A CA 1
ATOM 1019 C C . THR A 1 130 ? 19.213 6.469 -10.245 1.00 81.50 130 THR A C 1
ATOM 1021 O O . THR A 1 130 ? 20.310 6.027 -9.895 1.00 81.50 130 THR A O 1
ATOM 1024 N N . MET A 1 131 ? 18.086 5.814 -9.956 1.00 85.94 131 MET A N 1
ATOM 1025 C CA . MET A 1 131 ? 18.069 4.585 -9.167 1.00 85.94 131 MET A CA 1
ATOM 1026 C C . MET A 1 131 ? 18.502 3.358 -9.989 1.00 85.94 131 MET A C 1
ATOM 1028 O O . MET A 1 131 ? 17.821 2.951 -10.926 1.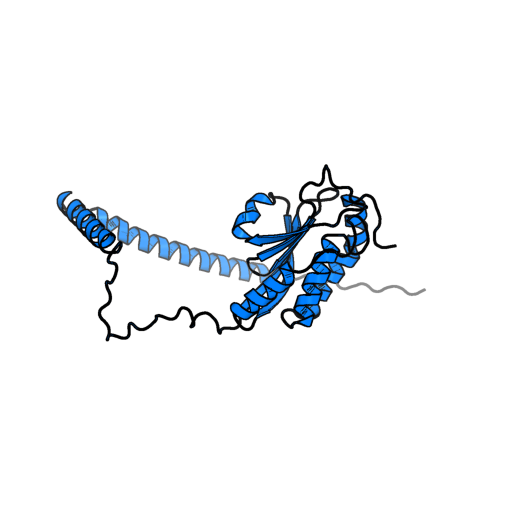00 85.94 131 MET A O 1
ATOM 1032 N N . ASP A 1 132 ? 19.553 2.655 -9.547 1.00 88.38 132 ASP A N 1
ATOM 1033 C CA . ASP A 1 132 ? 19.810 1.272 -9.984 1.00 88.38 132 ASP A CA 1
ATOM 1034 C C . ASP A 1 132 ? 18.753 0.341 -9.377 1.00 88.38 132 ASP A C 1
ATOM 1036 O O . ASP A 1 132 ? 18.904 -0.144 -8.251 1.00 88.38 132 ASP A O 1
ATOM 1040 N N . ALA A 1 133 ? 17.672 0.098 -10.117 1.00 83.00 133 ALA A N 1
ATOM 1041 C CA . ALA A 1 133 ? 16.551 -0.704 -9.646 1.00 83.00 133 ALA A CA 1
ATOM 1042 C C . ALA A 1 133 ? 16.976 -2.111 -9.194 1.00 83.00 133 ALA A C 1
ATOM 1044 O O . ALA A 1 13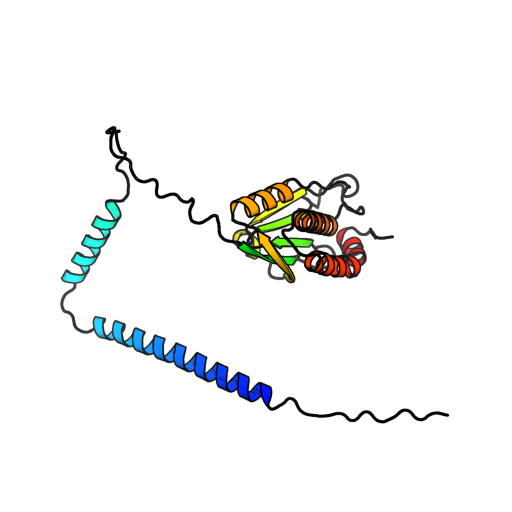3 ? 16.435 -2.637 -8.233 1.00 83.00 133 ALA A O 1
ATOM 1045 N N . THR A 1 134 ? 17.998 -2.710 -9.808 1.00 84.06 134 THR A N 1
ATOM 1046 C CA . THR A 1 134 ? 18.385 -4.102 -9.525 1.00 84.06 134 THR A CA 1
ATOM 1047 C C . THR A 1 134 ? 19.155 -4.282 -8.212 1.00 84.06 134 THR A C 1
ATOM 1049 O O . THR A 1 134 ? 19.243 -5.408 -7.690 1.00 84.06 134 THR A O 1
ATOM 1052 N N . LYS A 1 135 ? 19.700 -3.184 -7.668 1.00 88.31 135 LYS A N 1
ATOM 1053 C CA . LYS A 1 135 ? 20.500 -3.152 -6.433 1.00 88.31 135 LYS A CA 1
ATOM 1054 C C . LYS A 1 135 ? 19.837 -2.352 -5.315 1.00 88.31 135 LYS A C 1
ATOM 1056 O O . LYS A 1 135 ? 19.894 -2.762 -4.155 1.00 88.31 135 LYS A O 1
ATOM 1061 N N . SER A 1 136 ? 19.204 -1.237 -5.657 1.00 91.75 136 SER A N 1
ATOM 1062 C CA . SER A 1 136 ? 18.581 -0.314 -4.711 1.00 91.75 136 SER A CA 1
ATOM 1063 C C . SER A 1 136 ? 17.224 -0.816 -4.248 1.00 91.75 136 SER A C 1
ATOM 1065 O O . SER A 1 136 ? 16.503 -1.476 -4.984 1.00 91.75 136 SER A O 1
ATOM 1067 N N . LYS A 1 137 ? 16.857 -0.496 -3.009 1.00 93.50 137 LYS A N 1
ATOM 1068 C CA . LYS A 1 137 ? 15.552 -0.825 -2.425 1.00 93.50 137 LYS A CA 1
ATOM 1069 C C . LYS A 1 137 ? 14.638 0.391 -2.506 1.00 93.50 137 LYS A C 1
ATOM 1071 O O . LYS A 1 137 ? 15.114 1.508 -2.316 1.00 93.50 137 LYS A O 1
ATOM 1076 N N . LEU A 1 138 ? 13.339 0.175 -2.712 1.00 93.56 138 LEU A N 1
ATOM 1077 C CA . LEU A 1 138 ? 12.371 1.270 -2.627 1.00 93.56 138 LEU A CA 1
ATOM 1078 C C . LEU A 1 138 ? 12.315 1.822 -1.199 1.00 93.56 138 LEU A C 1
ATOM 1080 O O . LEU A 1 138 ? 12.421 1.082 -0.214 1.00 93.56 138 LEU A O 1
ATOM 1084 N N . THR A 1 139 ? 12.127 3.131 -1.103 1.00 93.38 139 THR A N 1
ATOM 1085 C CA . THR A 1 139 ? 11.899 3.841 0.152 1.00 93.38 139 THR A CA 1
ATOM 1086 C C . THR A 1 139 ? 10.412 3.882 0.464 1.00 93.38 139 THR A C 1
ATOM 1088 O O . THR A 1 139 ? 9.593 4.144 -0.413 1.00 93.38 139 THR A O 1
ATOM 1091 N N . THR A 1 140 ? 10.060 3.636 1.720 1.00 95.00 140 THR A N 1
ATOM 1092 C CA . THR A 1 140 ? 8.678 3.701 2.200 1.00 95.00 140 THR A CA 1
ATOM 1093 C C . THR A 1 140 ? 8.364 5.103 2.697 1.00 95.00 140 THR A C 1
ATOM 1095 O O . THR A 1 140 ? 9.194 5.713 3.372 1.00 95.00 140 THR A O 1
ATOM 1098 N N . SER A 1 141 ? 7.169 5.598 2.415 1.00 94.56 141 SER A N 1
ATOM 1099 C CA . SER A 1 141 ? 6.707 6.914 2.858 1.00 94.56 141 SER A CA 1
ATOM 1100 C C . SER A 1 141 ? 5.218 6.882 3.190 1.00 94.56 141 SER A C 1
ATOM 1102 O O . SER A 1 141 ? 4.498 5.960 2.797 1.00 94.56 141 SER A O 1
ATOM 1104 N N . SER A 1 142 ? 4.781 7.877 3.959 1.00 95.62 142 SER A N 1
ATOM 1105 C CA . SER A 1 142 ? 3.377 8.084 4.296 1.00 95.62 142 SER A CA 1
ATOM 1106 C C . SER A 1 142 ? 3.020 9.556 4.174 1.00 95.62 142 SER A C 1
ATOM 1108 O O . SER A 1 142 ? 3.829 10.394 4.577 1.00 95.62 142 SER A O 1
ATOM 1110 N N . TYR A 1 143 ? 1.815 9.845 3.706 1.00 94.50 143 TYR A N 1
ATOM 1111 C CA . TYR A 1 143 ? 1.308 11.198 3.508 1.00 94.50 143 TYR A CA 1
ATOM 1112 C C . TYR A 1 143 ? -0.124 11.312 4.016 1.00 94.50 143 TYR A C 1
ATOM 1114 O O . TYR A 1 143 ? -0.862 10.327 4.026 1.00 94.50 143 TYR A O 1
ATOM 1122 N N . ASN A 1 144 ? -0.525 12.521 4.388 1.00 94.56 144 ASN A N 1
ATOM 1123 C CA . ASN A 1 144 ? -1.931 12.833 4.588 1.00 94.56 144 ASN A CA 1
ATOM 1124 C C . ASN A 1 144 ? -2.611 12.965 3.216 1.00 94.56 144 ASN A C 1
ATOM 1126 O O . ASN A 1 144 ? -2.138 13.737 2.383 1.00 94.56 144 ASN A O 1
ATOM 1130 N N . TRP A 1 145 ? -3.678 12.201 2.973 1.00 92.44 145 TRP A N 1
ATOM 1131 C CA . TRP A 1 145 ? -4.375 12.153 1.685 1.00 92.44 145 TRP A CA 1
ATOM 1132 C C . TRP A 1 145 ? -4.809 13.538 1.216 1.00 92.44 145 TRP A C 1
ATOM 1134 O O . TRP A 1 145 ? -4.474 13.929 0.102 1.00 92.44 145 TRP A O 1
ATOM 1144 N N . ASP A 1 146 ? -5.436 14.313 2.100 1.00 89.94 146 ASP A N 1
ATOM 1145 C CA . ASP A 1 146 ? -5.971 15.640 1.778 1.00 89.94 146 ASP A CA 1
ATOM 1146 C C . ASP A 1 146 ? -4.876 16.624 1.315 1.00 89.94 146 ASP A C 1
ATOM 1148 O O . ASP A 1 146 ? -5.145 17.574 0.582 1.00 89.94 146 ASP A O 1
ATOM 1152 N N . GLU A 1 147 ? -3.619 16.393 1.710 1.00 89.94 147 GLU A N 1
ATOM 1153 C CA . GLU A 1 147 ? -2.475 17.230 1.328 1.00 89.94 147 GLU A CA 1
ATOM 1154 C C . GLU A 1 147 ? -1.887 16.846 -0.039 1.00 89.94 147 GLU A C 1
ATOM 1156 O O . GLU A 1 147 ? -1.283 17.687 -0.714 1.00 89.94 147 GLU A O 1
ATOM 1161 N N . VAL A 1 148 ? -2.038 15.583 -0.454 1.00 88.69 148 VAL A N 1
ATOM 1162 C CA . VAL A 1 148 ? -1.363 15.030 -1.642 1.00 88.69 148 VAL A CA 1
ATOM 1163 C C . VAL A 1 148 ? -2.307 14.579 -2.750 1.00 88.69 148 VAL A C 1
ATOM 1165 O O . VAL A 1 148 ? -1.841 14.359 -3.863 1.00 88.69 148 VAL A O 1
ATOM 1168 N N . GLU A 1 149 ? -3.614 14.484 -2.503 1.00 87.62 149 GLU A N 1
ATOM 1169 C CA . GLU A 1 149 ? -4.613 14.060 -3.492 1.00 87.62 149 GLU A CA 1
ATOM 1170 C C . GLU A 1 149 ? -4.519 14.892 -4.775 1.00 87.62 149 GLU A C 1
ATOM 1172 O O . GLU A 1 149 ? -4.399 14.352 -5.873 1.00 87.62 149 GLU A O 1
ATOM 1177 N N . SER A 1 150 ? -4.473 16.219 -4.633 1.00 79.62 150 SER A N 1
ATOM 1178 C CA . SER A 1 150 ? -4.335 17.141 -5.769 1.00 79.62 150 SER A CA 1
ATOM 1179 C C . SER A 1 150 ? -3.015 16.981 -6.539 1.00 79.62 150 SER A C 1
ATOM 1181 O O . SER A 1 150 ? -2.938 17.349 -7.710 1.00 79.62 150 SER A O 1
ATOM 1183 N N . GLN A 1 151 ? -1.982 16.416 -5.904 1.00 77.62 151 GLN A N 1
ATOM 1184 C CA . GLN A 1 151 ? -0.654 16.207 -6.488 1.00 77.62 151 GLN A CA 1
ATOM 1185 C C . GLN A 1 151 ? -0.554 14.890 -7.264 1.00 77.62 151 GLN A C 1
ATOM 1187 O O . GLN A 1 151 ? 0.300 14.766 -8.139 1.00 77.62 151 GLN A O 1
ATOM 1192 N N . LEU A 1 152 ? -1.422 13.914 -6.974 1.00 70.81 152 LEU A N 1
ATOM 1193 C CA . LEU A 1 152 ? -1.460 12.629 -7.681 1.00 70.81 152 LEU A CA 1
ATOM 1194 C C . LEU A 1 152 ? -2.015 12.745 -9.113 1.00 70.81 152 LEU A C 1
ATOM 1196 O O . LEU A 1 152 ? -1.944 11.783 -9.875 1.00 70.81 152 LEU A O 1
ATOM 1200 N N . GLY A 1 153 ? -2.494 13.930 -9.508 1.00 61.66 153 GLY A N 1
ATOM 1201 C CA . GLY A 1 153 ? -3.084 14.182 -10.822 1.00 61.66 153 GLY A CA 1
ATOM 1202 C C . GLY A 1 153 ? -4.498 13.607 -10.949 1.00 61.66 153 GLY A C 1
ATOM 1203 O O . GLY A 1 153 ? -4.995 12.935 -10.055 1.00 61.66 153 GLY A O 1
ATOM 1204 N N . GLY A 1 154 ? -5.177 13.895 -12.063 1.00 63.00 154 GLY A N 1
ATOM 1205 C CA . GLY A 1 154 ? -6.564 13.458 -12.295 1.00 63.00 154 GLY A CA 1
ATOM 1206 C C . GLY A 1 154 ? -6.735 11.980 -12.673 1.00 63.00 154 GLY A C 1
ATOM 1207 O O . GLY A 1 154 ? -7.866 11.511 -12.746 1.00 63.00 154 GLY A O 1
ATOM 1208 N N . ASP A 1 155 ? -5.638 11.250 -12.893 1.00 78.75 155 ASP A N 1
ATOM 1209 C CA . ASP A 1 155 ? -5.641 9.879 -13.419 1.00 78.75 155 ASP A CA 1
ATOM 1210 C C . ASP A 1 155 ? -5.285 8.855 -12.330 1.00 78.75 155 ASP A C 1
ATOM 1212 O O . ASP A 1 155 ? -4.354 8.054 -12.476 1.00 78.75 155 ASP A O 1
ATOM 1216 N N . TYR A 1 156 ? -6.011 8.890 -11.213 1.00 88.69 156 TYR A N 1
ATOM 1217 C CA . TYR A 1 156 ? -5.986 7.807 -10.235 1.00 88.69 156 TYR A CA 1
ATOM 1218 C C . TYR A 1 156 ? -7.348 7.126 -10.146 1.00 88.69 156 TYR A C 1
ATOM 1220 O O . TYR A 1 156 ? -8.397 7.739 -10.343 1.00 88.69 156 TYR A O 1
ATOM 1228 N N . TYR A 1 157 ? -7.333 5.840 -9.810 1.00 90.62 157 TYR A N 1
ATOM 1229 C CA . TYR A 1 157 ? -8.534 5.108 -9.441 1.00 90.62 157 TYR A CA 1
ATOM 1230 C C . TYR A 1 157 ? -8.420 4.586 -8.013 1.00 90.62 157 TYR A C 1
ATOM 1232 O O . TYR A 1 157 ? -7.342 4.204 -7.554 1.00 90.62 157 TYR A O 1
ATOM 1240 N N . ILE A 1 158 ? -9.548 4.586 -7.305 1.00 94.69 158 ILE A N 1
ATOM 1241 C CA . ILE A 1 158 ? -9.655 4.089 -5.935 1.00 94.69 158 ILE A CA 1
ATOM 1242 C C . ILE A 1 158 ? -10.490 2.818 -5.959 1.00 94.69 158 ILE A C 1
ATOM 1244 O O . ILE A 1 158 ? -11.636 2.825 -6.410 1.00 94.69 158 ILE A O 1
ATOM 1248 N N . LEU A 1 159 ? -9.916 1.733 -5.454 1.00 96.88 159 LEU A N 1
ATOM 1249 C CA . LEU A 1 159 ? -10.594 0.464 -5.272 1.00 96.88 159 LEU A CA 1
ATOM 1250 C C . LEU A 1 159 ? -10.798 0.190 -3.774 1.00 96.88 159 LEU A C 1
ATOM 1252 O O . LEU A 1 159 ? -9.818 -0.045 -3.060 1.00 96.88 159 LEU A O 1
ATOM 1256 N N . PRO A 1 160 ? -12.050 0.167 -3.288 1.00 97.81 160 PRO A N 1
ATOM 1257 C CA . PRO A 1 160 ? -12.324 -0.152 -1.895 1.00 97.81 160 PRO A CA 1
ATOM 1258 C C . PRO A 1 160 ? -11.978 -1.603 -1.562 1.00 97.81 160 PRO A C 1
ATOM 1260 O O . PRO A 1 160 ? -12.455 -2.528 -2.218 1.00 97.81 160 PRO A O 1
ATOM 1263 N N . LEU A 1 161 ? -11.190 -1.814 -0.507 1.00 98.19 161 LEU A N 1
ATOM 1264 C CA . LEU A 1 161 ? -10.823 -3.155 -0.027 1.00 98.19 161 LEU A CA 1
ATOM 1265 C C . LEU A 1 161 ? -11.635 -3.572 1.205 1.00 98.19 161 LEU A C 1
ATOM 1267 O O . LEU A 1 161 ? -11.788 -4.764 1.483 1.00 98.19 161 LEU A O 1
ATOM 1271 N N . GLY A 1 162 ? -12.136 -2.598 1.966 1.00 98.12 162 GLY A N 1
ATOM 1272 C CA . GLY A 1 162 ? -12.972 -2.807 3.142 1.00 98.12 162 GLY A CA 1
ATOM 1273 C C . GLY A 1 162 ? -12.672 -1.785 4.229 1.00 98.12 162 GLY A C 1
ATOM 1274 O O . GLY A 1 162 ? -12.521 -0.601 3.947 1.00 98.12 162 GLY A O 1
ATOM 1275 N N . LYS A 1 163 ? -12.612 -2.242 5.482 1.00 98.25 163 LYS A N 1
ATOM 1276 C CA . LYS A 1 163 ? -12.437 -1.369 6.647 1.00 98.25 163 LYS A CA 1
ATOM 1277 C C . LYS A 1 163 ? -11.360 -1.875 7.599 1.00 98.25 163 LYS A C 1
ATOM 1279 O O . LYS A 1 163 ? -11.109 -3.082 7.681 1.00 98.25 163 LYS A O 1
ATOM 1284 N N . ALA A 1 164 ? -10.750 -0.933 8.308 1.00 97.75 164 ALA A N 1
ATOM 1285 C CA . ALA A 1 164 ? -9.889 -1.165 9.451 1.00 97.75 164 ALA A CA 1
ATOM 1286 C C . ALA A 1 164 ? -10.545 -0.600 10.709 1.00 97.75 164 ALA A C 1
ATOM 1288 O O . ALA A 1 164 ? -11.095 0.501 10.680 1.00 97.75 164 ALA A O 1
ATOM 1289 N N . THR A 1 165 ? -10.439 -1.335 11.807 1.00 97.44 165 THR A N 1
ATOM 1290 C CA . THR A 1 165 ? -11.005 -0.953 13.098 1.00 97.44 165 THR A CA 1
ATOM 1291 C C . THR A 1 165 ? -9.890 -0.893 14.131 1.00 97.44 165 THR A C 1
ATOM 1293 O O . THR A 1 165 ? -9.143 -1.861 14.285 1.00 97.44 165 THR A O 1
ATOM 1296 N N . SER A 1 166 ? -9.761 0.229 14.832 1.00 96.31 166 SER A N 1
ATOM 1297 C CA . SER A 1 166 ? -8.879 0.392 15.992 1.00 96.31 166 SER A CA 1
ATOM 1298 C C . SER A 1 166 ? -9.702 0.708 17.233 1.00 96.31 166 SER A C 1
ATOM 1300 O O . SER A 1 166 ? -10.804 1.249 17.146 1.00 96.31 166 SER A O 1
ATOM 1302 N N . LYS A 1 167 ? -9.174 0.370 18.410 1.00 94.81 167 LYS A N 1
ATOM 1303 C CA . LYS A 1 167 ? -9.882 0.597 19.681 1.00 94.81 167 LYS A CA 1
ATOM 1304 C C . LYS A 1 167 ? -10.076 2.078 19.978 1.00 94.81 167 LYS A C 1
ATOM 1306 O O . LYS A 1 167 ? -11.080 2.459 20.571 1.00 94.81 167 LYS A O 1
ATOM 1311 N N . ASP A 1 168 ? -9.093 2.873 19.578 1.00 92.88 168 ASP A N 1
ATOM 1312 C CA . ASP A 1 168 ? -9.027 4.311 19.756 1.00 92.88 168 ASP A CA 1
ATOM 1313 C C . ASP A 1 168 ? -7.952 4.928 18.839 1.00 92.88 168 ASP A C 1
ATOM 1315 O O . ASP A 1 168 ? -7.412 4.268 17.940 1.00 92.88 168 ASP A O 1
ATOM 1319 N N . ALA A 1 169 ? -7.688 6.223 19.036 1.00 91.44 169 ALA A N 1
ATOM 1320 C CA . ALA A 1 169 ? -6.713 6.996 18.277 1.00 91.44 169 ALA A CA 1
ATOM 1321 C C . ALA A 1 169 ? -5.259 6.618 18.605 1.00 91.44 169 ALA A C 1
ATOM 1323 O O . ALA A 1 169 ? -4.412 6.677 17.714 1.00 91.44 169 ALA A O 1
ATOM 1324 N N . ASP A 1 170 ? -4.968 6.199 19.840 1.00 93.56 170 ASP A N 1
ATOM 1325 C CA . ASP A 1 170 ? -3.614 5.814 20.251 1.00 93.56 170 ASP A CA 1
ATOM 1326 C C . ASP A 1 170 ? -3.240 4.470 19.613 1.00 93.56 170 ASP A C 1
ATOM 1328 O O . ASP A 1 170 ? -2.168 4.328 19.023 1.00 93.56 170 ASP A O 1
ATOM 1332 N N . ASP A 1 171 ? -4.173 3.515 19.626 1.00 94.62 171 ASP A N 1
ATOM 1333 C CA . ASP A 1 171 ? -4.060 2.223 18.947 1.00 94.62 171 ASP A CA 1
ATOM 1334 C C . ASP A 1 171 ? -3.914 2.394 17.421 1.00 94.62 171 ASP A C 1
ATOM 1336 O O . ASP A 1 171 ? -3.084 1.737 16.785 1.00 94.62 171 ASP A O 1
ATOM 1340 N N . GLN A 1 172 ? -4.650 3.339 16.817 1.00 94.50 172 GLN A N 1
ATOM 1341 C CA . GLN A 1 172 ? -4.464 3.702 15.405 1.00 94.50 172 GLN A CA 1
ATOM 1342 C C . GLN A 1 172 ? -3.072 4.297 15.145 1.00 94.50 172 GLN A C 1
ATOM 1344 O O . GLN A 1 172 ? -2.397 3.921 14.181 1.00 94.50 172 GLN A O 1
ATOM 1349 N N . GLY A 1 173 ? -2.624 5.211 16.009 1.00 94.38 173 GLY A N 1
ATOM 1350 C CA . GLY A 1 173 ? -1.304 5.828 15.935 1.00 94.38 173 GLY A CA 1
ATOM 1351 C C . GLY A 1 173 ? -0.180 4.795 16.014 1.00 94.38 173 GLY A C 1
ATOM 1352 O O . GLY A 1 173 ? 0.754 4.836 15.208 1.00 94.38 173 GLY A O 1
ATOM 1353 N N . GLU A 1 174 ? -0.301 3.817 16.915 1.00 95.56 174 GLU A N 1
ATOM 1354 C CA . GLU A 1 174 ? 0.638 2.701 17.045 1.00 95.56 174 GLU A CA 1
ATOM 1355 C C . GLU A 1 174 ? 0.639 1.812 15.791 1.00 95.56 174 GLU A C 1
ATOM 1357 O O . GLU A 1 174 ? 1.707 1.411 15.309 1.00 95.56 174 GLU A O 1
ATOM 1362 N N . ALA A 1 175 ? -0.535 1.523 15.220 1.00 95.38 175 ALA A N 1
ATOM 1363 C CA . ALA A 1 175 ? -0.641 0.784 13.965 1.00 95.38 175 ALA A CA 1
ATOM 1364 C C . ALA A 1 175 ? 0.113 1.502 12.835 1.00 95.38 175 ALA A C 1
ATOM 1366 O O . ALA A 1 175 ? 0.938 0.891 12.151 1.00 95.38 175 ALA A O 1
ATOM 1367 N N . PHE A 1 176 ? -0.110 2.809 12.675 1.00 96.56 176 PHE A N 1
ATOM 1368 C CA . PHE A 1 176 ? 0.546 3.618 11.647 1.00 96.56 176 PHE A CA 1
ATOM 1369 C C . PHE A 1 176 ? 2.052 3.761 11.880 1.00 96.56 176 PHE A C 1
ATOM 1371 O O . PHE A 1 176 ? 2.821 3.702 10.920 1.00 96.56 176 PHE A O 1
ATOM 1378 N N . ALA A 1 177 ? 2.506 3.886 13.130 1.00 96.75 177 ALA A N 1
ATOM 1379 C CA . ALA A 1 177 ? 3.931 3.878 13.460 1.00 96.75 177 ALA A CA 1
ATOM 1380 C C . ALA A 1 177 ? 4.605 2.572 13.003 1.00 96.75 177 ALA A C 1
ATOM 1382 O O . ALA A 1 177 ? 5.607 2.611 12.291 1.00 96.75 177 ALA A O 1
ATOM 1383 N N . LYS A 1 178 ? 3.991 1.417 13.286 1.00 97.00 178 LYS A N 1
ATOM 1384 C CA . LYS A 1 178 ? 4.509 0.110 12.844 1.00 97.00 178 LYS A CA 1
ATOM 1385 C C . LYS A 1 178 ? 4.521 -0.049 11.326 1.00 97.00 178 LYS A C 1
ATOM 1387 O O . LYS A 1 178 ? 5.422 -0.690 10.791 1.00 97.00 178 LYS A O 1
ATOM 1392 N N . ILE A 1 179 ? 3.549 0.524 10.613 1.00 97.75 179 ILE A N 1
ATOM 1393 C CA . ILE A 1 179 ? 3.572 0.548 9.142 1.00 97.75 179 ILE A CA 1
ATOM 1394 C C . ILE A 1 179 ? 4.780 1.346 8.639 1.00 97.75 179 ILE A C 1
ATOM 1396 O O . ILE A 1 179 ? 5.492 0.888 7.742 1.00 97.75 179 ILE A O 1
ATOM 1400 N N . ARG A 1 180 ? 5.051 2.512 9.238 1.00 96.31 180 ARG A N 1
ATOM 1401 C CA . ARG A 1 180 ? 6.195 3.371 8.883 1.00 96.31 180 ARG A CA 1
ATOM 1402 C C . ARG A 1 180 ? 7.549 2.737 9.185 1.00 96.31 180 ARG A C 1
ATOM 1404 O O . ARG A 1 180 ? 8.552 3.206 8.657 1.00 96.31 180 ARG A O 1
ATOM 1411 N N . GLU A 1 181 ? 7.607 1.684 9.992 1.00 96.56 181 GLU A N 1
ATOM 1412 C CA . GLU A 1 181 ? 8.823 0.904 10.255 1.00 96.56 181 GLU A CA 1
ATOM 1413 C C . GLU A 1 181 ? 9.082 -0.196 9.219 1.00 96.56 181 GLU A C 1
ATOM 1415 O O . GLU A 1 181 ? 10.192 -0.728 9.155 1.00 96.56 181 GLU A O 1
ATOM 1420 N N . ILE A 1 182 ? 8.103 -0.536 8.373 1.00 96.00 182 ILE A N 1
ATOM 1421 C CA . ILE A 1 182 ? 8.303 -1.531 7.316 1.00 96.00 182 ILE A CA 1
ATOM 1422 C C . ILE A 1 182 ? 9.387 -1.028 6.353 1.00 96.00 182 ILE A C 1
ATOM 1424 O O . ILE A 1 182 ? 9.401 0.127 5.929 1.00 96.00 182 ILE A O 1
ATOM 1428 N N . ARG A 1 183 ? 10.328 -1.909 6.009 1.00 94.56 183 ARG A N 1
ATOM 1429 C CA . ARG A 1 183 ? 11.406 -1.648 5.047 1.00 94.56 183 ARG A CA 1
ATOM 1430 C C . ARG A 1 183 ? 11.390 -2.715 3.967 1.00 94.56 183 ARG A C 1
ATOM 1432 O O . ARG A 1 183 ? 11.224 -3.899 4.267 1.00 94.56 183 ARG A O 1
ATOM 1439 N N . MET A 1 184 ? 11.643 -2.309 2.725 1.00 93.75 184 MET A N 1
ATOM 1440 C CA . MET A 1 184 ? 11.764 -3.249 1.614 1.00 93.75 184 MET A CA 1
ATOM 1441 C C . MET A 1 184 ? 12.939 -4.204 1.837 1.00 93.75 184 MET A C 1
ATOM 1443 O O . MET A 1 184 ? 14.072 -3.807 2.129 1.00 93.75 184 MET A O 1
ATOM 1447 N N . LYS A 1 185 ? 12.675 -5.506 1.718 1.00 89.94 185 LYS A N 1
ATOM 1448 C CA . LYS A 1 185 ? 13.693 -6.540 1.963 1.00 89.94 185 LYS A CA 1
ATOM 1449 C C . LYS A 1 185 ? 14.529 -6.820 0.723 1.00 89.94 185 LYS A C 1
ATOM 1451 O O . LYS A 1 185 ? 15.707 -7.153 0.852 1.00 89.94 185 LYS A O 1
ATOM 1456 N N . LYS A 1 186 ? 13.934 -6.671 -0.458 1.00 94.31 186 LYS A N 1
ATOM 1457 C CA . LYS A 1 186 ? 14.561 -6.926 -1.754 1.00 94.31 186 LYS A CA 1
ATOM 1458 C C . LYS A 1 186 ? 14.793 -5.616 -2.497 1.00 94.31 186 LYS A C 1
ATOM 1460 O O . LYS A 1 186 ? 14.132 -4.619 -2.214 1.00 94.31 186 LYS A O 1
ATOM 1465 N N . ALA A 1 187 ? 15.770 -5.640 -3.401 1.00 92.69 187 ALA A N 1
ATOM 1466 C CA . ALA A 1 187 ? 15.962 -4.558 -4.357 1.00 92.69 187 ALA A CA 1
ATOM 1467 C C . ALA A 1 187 ? 14.699 -4.382 -5.213 1.00 92.69 187 ALA A C 1
ATOM 1469 O O . ALA A 1 187 ? 13.902 -5.318 -5.321 1.00 92.69 187 ALA A O 1
ATOM 1470 N N . ALA A 1 188 ? 14.539 -3.207 -5.807 1.00 90.44 188 ALA A N 1
ATOM 1471 C CA . ALA A 1 188 ? 13.507 -2.948 -6.790 1.00 90.44 188 ALA A CA 1
ATOM 1472 C C . ALA A 1 188 ? 13.632 -3.918 -7.982 1.00 90.44 188 ALA A C 1
ATOM 1474 O O . ALA A 1 188 ? 14.614 -4.654 -8.121 1.00 90.44 188 ALA A O 1
ATOM 1475 N N . ALA A 1 189 ? 12.580 -4.006 -8.797 1.00 88.56 189 ALA A N 1
ATOM 1476 C CA . ALA A 1 189 ? 12.518 -4.962 -9.906 1.00 88.56 189 ALA A CA 1
ATOM 1477 C C . ALA A 1 189 ? 12.868 -6.422 -9.504 1.00 88.56 189 ALA A C 1
ATOM 1479 O O . ALA A 1 189 ? 13.440 -7.179 -10.287 1.00 88.56 189 ALA A O 1
ATOM 1480 N N . LYS A 1 190 ? 12.557 -6.831 -8.264 1.00 91.50 190 LYS A N 1
ATOM 1481 C CA . LYS A 1 190 ? 12.621 -8.220 -7.774 1.00 91.50 190 LYS A CA 1
ATOM 1482 C C . LYS A 1 190 ? 11.340 -8.535 -7.008 1.00 91.50 190 LYS A C 1
ATOM 1484 O O . LYS A 1 190 ? 10.762 -7.641 -6.393 1.00 91.50 190 LYS A O 1
ATOM 1489 N N . LYS A 1 191 ? 10.919 -9.803 -6.981 1.00 89.50 191 LYS A N 1
ATOM 1490 C CA . LYS A 1 191 ? 9.781 -10.241 -6.155 1.00 89.50 191 LYS A CA 1
ATOM 1491 C C . LYS A 1 191 ? 10.016 -9.888 -4.684 1.00 89.50 191 LYS A C 1
ATOM 1493 O O . LYS A 1 191 ? 11.058 -10.251 -4.134 1.00 89.50 191 LYS A O 1
ATOM 1498 N N . GLY A 1 192 ? 9.073 -9.197 -4.045 1.00 90.50 192 GLY A N 1
ATOM 1499 C CA . GLY A 1 192 ? 9.242 -8.641 -2.693 1.00 90.50 192 GLY A CA 1
ATOM 1500 C C . GLY A 1 192 ? 9.945 -7.274 -2.657 1.00 90.50 192 GLY A C 1
ATOM 1501 O O . GLY A 1 192 ? 10.381 -6.833 -1.591 1.00 90.50 192 GLY A O 1
ATOM 1502 N N . GLY A 1 193 ? 10.124 -6.653 -3.822 1.00 91.88 193 GLY A N 1
ATOM 1503 C CA . GLY A 1 193 ? 10.827 -5.395 -4.069 1.00 91.88 193 GLY A CA 1
ATOM 1504 C C . GLY A 1 193 ? 9.965 -4.342 -4.769 1.00 91.88 193 GLY A C 1
ATOM 1505 O O . GLY A 1 193 ? 10.496 -3.321 -5.191 1.00 91.88 193 GLY A O 1
ATOM 1506 N N . ASN A 1 194 ? 8.659 -4.584 -4.914 1.00 92.12 194 ASN A N 1
ATOM 1507 C CA . ASN A 1 194 ? 7.715 -3.711 -5.613 1.00 92.12 194 ASN A CA 1
ATOM 1508 C C . ASN A 1 194 ? 6.723 -3.033 -4.638 1.00 92.12 194 ASN A C 1
ATOM 1510 O O . ASN A 1 194 ? 6.499 -3.538 -3.537 1.00 92.12 194 ASN A O 1
ATOM 1514 N N . CYS A 1 195 ? 6.088 -1.924 -5.035 1.00 94.69 195 CYS A N 1
ATOM 1515 C CA . CYS A 1 195 ? 5.066 -1.225 -4.238 1.00 94.69 195 CYS A CA 1
ATOM 1516 C C . CYS A 1 195 ? 3.877 -2.137 -3.885 1.00 94.69 195 CYS A C 1
ATOM 1518 O O . CYS A 1 195 ? 3.388 -2.116 -2.757 1.00 94.69 195 CYS A O 1
ATOM 1520 N N . MET A 1 196 ? 3.495 -3.035 -4.798 1.00 96.25 196 MET A N 1
ATOM 1521 C CA . MET A 1 196 ? 2.468 -4.048 -4.537 1.00 96.25 196 MET A CA 1
ATOM 1522 C C . MET A 1 196 ? 2.864 -5.025 -3.411 1.00 96.25 196 MET A C 1
ATOM 1524 O O . MET A 1 196 ? 2.044 -5.415 -2.580 1.00 96.25 196 MET A O 1
ATOM 1528 N N . ASP A 1 197 ? 4.143 -5.405 -3.333 1.00 96.31 197 ASP A N 1
ATOM 1529 C CA . ASP A 1 197 ? 4.632 -6.283 -2.261 1.00 96.31 197 ASP A CA 1
ATOM 1530 C C . ASP A 1 197 ? 4.620 -5.570 -0.905 1.00 96.31 197 ASP A C 1
ATOM 1532 O O . ASP A 1 197 ? 4.271 -6.170 0.112 1.00 96.31 197 ASP A O 1
ATOM 1536 N N . TYR A 1 198 ? 4.959 -4.279 -0.899 1.00 97.56 198 TYR A N 1
ATOM 1537 C CA . TYR A 1 198 ? 4.860 -3.439 0.289 1.00 97.56 198 TYR A CA 1
ATOM 1538 C C . TYR A 1 198 ? 3.420 -3.367 0.807 1.00 97.56 198 TYR A C 1
ATOM 1540 O O . TYR A 1 198 ? 3.184 -3.662 1.977 1.00 97.56 198 TYR A O 1
ATOM 1548 N N . ASN A 1 199 ? 2.449 -3.058 -0.058 1.00 98.12 199 ASN A N 1
ATOM 1549 C CA . ASN A 1 199 ? 1.037 -2.968 0.328 1.00 98.12 199 ASN A CA 1
ATOM 1550 C C . ASN A 1 199 ? 0.519 -4.311 0.879 1.00 98.12 199 ASN A C 1
ATOM 1552 O O . ASN A 1 199 ? -0.181 -4.343 1.894 1.00 98.12 199 ASN A O 1
ATOM 1556 N N . MET A 1 200 ? 0.945 -5.437 0.290 1.00 97.88 200 MET A N 1
ATOM 1557 C CA . MET A 1 200 ? 0.671 -6.773 0.829 1.00 97.88 200 MET A CA 1
ATOM 1558 C C . MET A 1 200 ? 1.246 -6.962 2.245 1.00 97.88 200 MET A C 1
ATOM 1560 O O . MET A 1 200 ? 0.575 -7.516 3.121 1.00 97.88 200 MET A O 1
ATOM 1564 N N . ASP A 1 201 ? 2.483 -6.525 2.492 1.00 97.75 201 ASP A N 1
ATOM 1565 C CA . ASP A 1 201 ? 3.127 -6.617 3.807 1.00 97.75 201 ASP A CA 1
ATOM 1566 C C . ASP A 1 201 ? 2.437 -5.727 4.857 1.00 97.75 201 ASP A C 1
ATOM 1568 O O . ASP A 1 201 ? 2.253 -6.168 5.999 1.00 97.75 201 ASP A O 1
ATOM 1572 N N . VAL A 1 202 ? 1.976 -4.531 4.470 1.00 98.38 202 VAL A N 1
ATOM 1573 C CA . VAL A 1 202 ? 1.160 -3.645 5.319 1.00 98.38 202 VAL A CA 1
ATOM 1574 C C . VAL A 1 202 ? -0.142 -4.335 5.729 1.00 98.38 202 VAL A C 1
ATOM 1576 O O . VAL A 1 202 ? -0.438 -4.455 6.920 1.00 98.38 202 VAL A O 1
ATOM 1579 N N . LEU A 1 203 ? -0.897 -4.869 4.767 1.00 98.56 203 LEU A N 1
ATOM 1580 C CA . LEU A 1 203 ? -2.169 -5.543 5.042 1.00 98.56 203 LEU A CA 1
ATOM 1581 C C . LEU A 1 203 ? -1.989 -6.812 5.887 1.00 98.56 203 LEU A C 1
ATOM 1583 O O . LEU A 1 203 ? -2.789 -7.089 6.785 1.00 98.56 203 LEU A O 1
ATOM 1587 N N . LYS A 1 204 ? -0.906 -7.570 5.672 1.00 98.06 204 LYS A N 1
ATOM 1588 C CA . LYS A 1 204 ? -0.548 -8.717 6.524 1.00 98.06 204 LYS A CA 1
ATOM 1589 C C . LYS A 1 204 ? -0.210 -8.295 7.954 1.00 98.06 204 LYS A C 1
ATOM 1591 O O . LYS A 1 204 ? -0.611 -8.993 8.890 1.00 98.06 204 LYS A O 1
ATOM 1596 N N . LEU A 1 205 ? 0.518 -7.188 8.140 1.00 97.94 205 LEU A N 1
ATOM 1597 C CA . LEU A 1 205 ? 0.795 -6.622 9.464 1.00 97.94 205 LEU A CA 1
ATOM 1598 C C . LEU A 1 205 ? -0.513 -6.252 10.168 1.00 97.94 205 LEU A C 1
ATOM 1600 O O . LEU A 1 205 ? -0.731 -6.699 11.296 1.00 97.94 205 LEU A O 1
ATOM 1604 N N . LEU A 1 206 ? -1.383 -5.495 9.497 1.00 98.06 206 LEU A N 1
ATOM 1605 C CA . LEU A 1 206 ? -2.652 -5.040 10.061 1.00 98.06 206 LEU A CA 1
ATOM 1606 C C . LEU A 1 206 ? -3.565 -6.208 10.428 1.00 98.06 206 LEU A C 1
ATOM 1608 O O . LEU A 1 206 ? -4.104 -6.242 11.531 1.00 98.06 206 LEU A O 1
ATOM 1612 N N . ARG A 1 207 ? -3.654 -7.229 9.568 1.00 98.25 207 ARG A N 1
ATOM 1613 C CA . ARG A 1 207 ? -4.408 -8.454 9.862 1.00 98.25 207 ARG A CA 1
ATOM 1614 C C . ARG A 1 207 ? -3.852 -9.175 11.083 1.00 98.25 207 ARG A C 1
ATOM 1616 O O . ARG A 1 207 ? -4.615 -9.597 11.944 1.00 98.25 207 ARG A O 1
ATOM 1623 N N . ARG A 1 208 ? -2.528 -9.353 11.164 1.00 98.00 208 ARG A N 1
ATOM 1624 C CA . ARG A 1 208 ? -1.884 -10.030 12.307 1.00 98.00 208 ARG A CA 1
ATOM 1625 C C . ARG A 1 208 ? -2.159 -9.299 13.620 1.00 98.00 208 ARG A C 1
ATOM 1627 O O . ARG A 1 208 ? -2.205 -9.937 14.665 1.00 98.00 208 ARG A O 1
ATOM 1634 N N . LYS A 1 209 ? -2.309 -7.978 13.563 1.00 95.94 209 LYS A N 1
ATOM 1635 C CA . LYS A 1 209 ? -2.638 -7.137 14.714 1.00 95.94 209 LYS A CA 1
ATOM 1636 C C . LYS A 1 209 ? -4.144 -7.007 14.977 1.00 95.94 209 LYS A C 1
ATOM 1638 O O . LYS A 1 209 ? -4.508 -6.448 15.998 1.00 95.94 209 LYS A O 1
ATOM 1643 N N . GLY A 1 210 ? -4.994 -7.569 14.117 1.00 97.06 210 GLY A N 1
ATOM 1644 C CA . GLY A 1 210 ? -6.447 -7.564 14.288 1.00 97.06 210 GLY A CA 1
ATOM 1645 C C . GLY A 1 210 ? -7.157 -6.316 13.762 1.00 97.06 210 GLY A C 1
ATOM 1646 O O . GLY A 1 210 ? -8.368 -6.241 13.907 1.00 97.06 210 GLY A O 1
ATOM 1647 N N . TYR A 1 211 ? -6.449 -5.381 13.117 1.00 97.69 211 TYR A N 1
ATOM 1648 C CA . TYR A 1 211 ? -7.054 -4.147 12.601 1.00 97.69 211 TYR A CA 1
ATOM 1649 C C . TYR A 1 211 ? -7.912 -4.374 11.356 1.00 97.69 211 TYR A C 1
ATOM 1651 O O . TYR A 1 211 ? -8.866 -3.644 11.137 1.00 97.69 211 TYR A O 1
ATOM 1659 N N . VAL A 1 212 ? -7.580 -5.366 10.520 1.00 98.25 212 VAL A N 1
ATOM 1660 C CA . VAL A 1 212 ? -8.339 -5.688 9.298 1.00 98.25 212 VAL A CA 1
ATOM 1661 C C . VAL A 1 212 ? -8.715 -7.162 9.248 1.00 98.25 212 VAL A C 1
ATOM 1663 O O . VAL A 1 212 ? -7.998 -8.037 9.746 1.00 98.25 212 VAL A O 1
ATOM 1666 N N . SER A 1 213 ? -9.833 -7.452 8.587 1.00 98.19 213 SER A N 1
ATOM 1667 C CA . SER A 1 213 ? -10.316 -8.819 8.406 1.00 98.19 213 SER A CA 1
ATOM 1668 C C . SER A 1 213 ? -9.495 -9.597 7.366 1.00 98.19 213 SER A C 1
ATOM 1670 O O . SER A 1 213 ? -8.736 -9.043 6.565 1.00 98.19 213 SER A O 1
ATOM 1672 N N . LYS A 1 214 ? -9.680 -10.925 7.326 1.00 98.00 214 LYS A N 1
ATOM 1673 C CA . LYS A 1 214 ? -9.109 -11.765 6.257 1.00 98.00 214 LYS A CA 1
ATOM 1674 C C . LYS A 1 214 ? -9.632 -11.374 4.868 1.00 98.00 214 LYS A C 1
ATOM 1676 O O . LYS A 1 214 ? -8.903 -11.567 3.901 1.00 98.00 214 LYS A O 1
ATOM 1681 N N . ALA A 1 215 ? -10.854 -10.842 4.785 1.00 98.25 215 ALA A N 1
ATOM 1682 C CA . ALA A 1 215 ? -11.480 -10.452 3.526 1.00 98.25 215 ALA A CA 1
ATOM 1683 C C . ALA A 1 215 ? -10.765 -9.256 2.881 1.00 98.25 215 ALA A C 1
ATOM 1685 O O . ALA A 1 215 ? -10.509 -9.304 1.687 1.00 98.25 215 ALA A O 1
ATOM 1686 N N . VAL A 1 216 ? -10.334 -8.261 3.670 1.00 98.25 216 VAL A N 1
ATOM 1687 C CA . VAL A 1 216 ?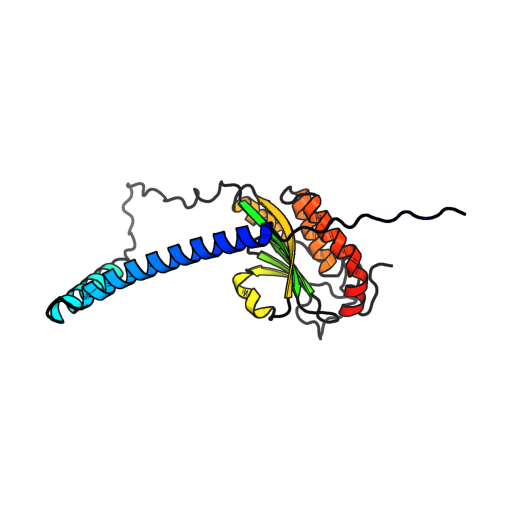 -9.559 -7.108 3.161 1.00 98.25 216 VAL A CA 1
ATOM 1688 C C . VAL A 1 216 ? -8.250 -7.571 2.515 1.00 98.25 216 VAL A C 1
ATOM 1690 O O . VAL A 1 216 ? -7.907 -7.167 1.407 1.00 98.25 216 VAL A O 1
ATOM 1693 N N . VAL A 1 217 ? -7.530 -8.484 3.179 1.00 98.56 217 VAL A N 1
ATOM 1694 C CA . VAL A 1 217 ? -6.286 -9.051 2.628 1.00 98.56 217 VAL A CA 1
ATOM 1695 C C . VAL A 1 217 ? -6.560 -9.877 1.370 1.00 98.56 217 VAL A C 1
ATOM 1697 O O . VAL A 1 217 ? -5.753 -9.855 0.447 1.00 98.56 217 VAL A O 1
ATOM 1700 N N . ALA A 1 218 ? -7.672 -10.616 1.326 1.00 98.19 218 ALA A N 1
ATOM 1701 C CA . ALA A 1 218 ? -8.048 -11.420 0.167 1.00 98.19 218 ALA A CA 1
ATOM 1702 C C . ALA A 1 218 ? -8.436 -10.554 -1.041 1.00 98.19 218 ALA A C 1
ATOM 1704 O O . ALA A 1 218 ? -7.980 -10.854 -2.138 1.00 98.19 218 ALA A O 1
ATOM 1705 N N . ALA A 1 219 ? -9.191 -9.470 -0.831 1.00 98.25 219 ALA A N 1
ATOM 1706 C CA . ALA A 1 219 ? -9.549 -8.512 -1.876 1.00 98.25 219 ALA A CA 1
ATOM 1707 C C . ALA A 1 219 ? -8.293 -7.901 -2.512 1.00 98.25 219 ALA A C 1
ATOM 1709 O O . ALA A 1 219 ? -8.124 -7.946 -3.725 1.00 98.25 219 ALA A O 1
ATOM 1710 N N . TYR A 1 220 ? -7.343 -7.449 -1.687 1.00 98.50 220 TYR A N 1
ATOM 1711 C CA . TYR A 1 220 ? -6.063 -6.967 -2.202 1.00 98.50 220 TYR A CA 1
ATOM 1712 C C . TYR A 1 220 ? -5.256 -8.065 -2.903 1.00 98.50 220 TYR A C 1
ATOM 1714 O O . TYR A 1 220 ? -4.621 -7.817 -3.922 1.00 98.50 220 TYR A O 1
ATOM 1722 N N . LYS A 1 221 ? -5.252 -9.290 -2.358 1.00 97.81 221 LYS A N 1
ATOM 1723 C CA . LYS A 1 221 ? -4.524 -10.409 -2.962 1.00 97.81 221 LYS A CA 1
ATOM 1724 C C . LYS A 1 221 ? -5.067 -10.760 -4.343 1.00 97.81 221 LYS A C 1
ATOM 1726 O O . LYS A 1 221 ? -4.266 -11.091 -5.203 1.00 97.81 221 LYS A O 1
ATOM 1731 N N . GLN A 1 222 ? -6.377 -10.687 -4.547 1.00 97.88 222 GLN A N 1
ATOM 1732 C CA . GLN A 1 222 ? -6.973 -10.912 -5.858 1.00 97.88 222 GLN A CA 1
ATOM 1733 C C . GLN A 1 222 ? -6.437 -9.895 -6.872 1.00 97.88 222 GLN A C 1
ATOM 1735 O O . GLN A 1 222 ? -5.852 -10.292 -7.872 1.00 97.88 222 GLN A O 1
ATOM 1740 N N . GLU A 1 223 ? -6.504 -8.602 -6.550 1.00 97.19 223 GLU A N 1
ATOM 1741 C CA . GLU A 1 223 ? -5.955 -7.548 -7.414 1.00 97.19 223 GLU A CA 1
ATOM 1742 C C . GLU A 1 223 ? -4.456 -7.703 -7.658 1.00 97.19 223 GLU A C 1
ATOM 1744 O O . GLU A 1 223 ? -3.985 -7.521 -8.779 1.00 97.19 223 GLU A O 1
ATOM 1749 N N . TYR A 1 224 ? -3.706 -8.058 -6.611 1.00 96.19 224 TYR A N 1
ATOM 1750 C CA . TYR A 1 224 ? -2.290 -8.383 -6.708 1.00 96.19 224 TYR A CA 1
ATOM 1751 C C . TYR A 1 224 ? -2.083 -9.530 -7.701 1.00 96.19 224 TYR A C 1
ATOM 1753 O O . TYR A 1 224 ? -1.360 -9.352 -8.668 1.00 96.19 224 TYR A O 1
ATOM 1761 N N . ASP A 1 225 ? -2.720 -10.686 -7.511 1.00 95.69 225 ASP A N 1
ATOM 1762 C CA . ASP A 1 225 ? -2.498 -11.867 -8.351 1.00 95.69 225 ASP A CA 1
ATOM 1763 C C . ASP A 1 225 ? -2.881 -11.606 -9.819 1.00 95.69 225 ASP A C 1
ATOM 1765 O O . ASP A 1 225 ? -2.143 -12.009 -10.720 1.00 95.69 225 ASP A O 1
ATOM 1769 N N . ASP A 1 226 ? -3.985 -10.891 -10.052 1.00 95.38 226 ASP A N 1
ATOM 1770 C CA . ASP A 1 226 ? -4.508 -10.597 -11.390 1.00 95.38 226 ASP A CA 1
ATOM 1771 C C . ASP A 1 226 ? -3.623 -9.595 -12.156 1.00 95.38 226 ASP A C 1
ATOM 1773 O O . ASP A 1 226 ? -3.525 -9.647 -13.385 1.00 95.38 226 ASP A O 1
ATOM 1777 N N . ASN A 1 227 ? -2.944 -8.683 -11.447 1.00 94.56 227 ASN A N 1
ATOM 1778 C CA . ASN A 1 227 ? -2.219 -7.572 -12.068 1.00 94.56 227 ASN A CA 1
ATOM 1779 C C . ASN A 1 227 ? -0.696 -7.628 -11.913 1.00 94.56 227 ASN A C 1
ATOM 1781 O O . ASN A 1 227 ? -0.000 -6.921 -12.645 1.00 94.56 227 ASN A O 1
ATOM 1785 N N . TYR A 1 228 ? -0.136 -8.442 -11.016 1.00 94.62 228 TYR A N 1
ATOM 1786 C CA . TYR A 1 228 ? 1.277 -8.324 -10.638 1.00 94.62 228 TYR A CA 1
ATOM 1787 C C . TYR A 1 228 ? 2.230 -8.497 -11.822 1.00 94.62 228 TYR A C 1
ATOM 1789 O O . TYR A 1 228 ? 3.140 -7.687 -12.013 1.00 94.62 228 TYR A O 1
ATOM 1797 N N . THR A 1 229 ? 2.010 -9.506 -12.669 1.00 93.94 229 THR A N 1
ATOM 1798 C CA . THR A 1 229 ? 2.803 -9.711 -13.891 1.00 93.94 229 THR A CA 1
ATOM 1799 C C . THR A 1 229 ? 2.648 -8.550 -14.876 1.00 93.94 229 THR A C 1
ATOM 1801 O O . THR A 1 229 ? 3.640 -8.087 -15.440 1.00 93.94 229 THR A O 1
ATOM 1804 N N . ARG A 1 230 ? 1.425 -8.039 -15.070 1.00 94.69 230 ARG A N 1
ATOM 1805 C CA . ARG A 1 230 ? 1.151 -6.904 -15.967 1.00 94.69 230 ARG A CA 1
ATOM 1806 C C . ARG A 1 230 ? 1.899 -5.653 -15.503 1.00 94.69 230 ARG A C 1
ATOM 1808 O O . ARG A 1 230 ? 2.628 -5.049 -16.287 1.00 94.69 230 ARG A O 1
ATOM 1815 N N . VAL A 1 231 ? 1.743 -5.293 -14.233 1.00 93.44 231 VAL A N 1
ATOM 1816 C CA . VAL A 1 231 ? 2.338 -4.089 -13.640 1.00 93.44 231 VAL A CA 1
ATOM 1817 C C . VAL A 1 231 ? 3.851 -4.221 -13.548 1.00 93.44 231 VAL A C 1
ATOM 1819 O O . VAL A 1 231 ? 4.567 -3.290 -13.900 1.00 93.44 231 VAL A O 1
ATOM 1822 N N . SER A 1 232 ? 4.372 -5.381 -13.138 1.00 92.88 232 SER A N 1
ATOM 1823 C CA . SER A 1 232 ? 5.823 -5.583 -13.059 1.00 92.88 232 SER A CA 1
ATOM 1824 C C . SER A 1 232 ? 6.507 -5.474 -14.420 1.00 92.88 232 SER A C 1
ATOM 1826 O O . SER A 1 232 ? 7.502 -4.758 -14.536 1.00 92.88 232 SER A O 1
ATOM 1828 N N . LYS A 1 233 ? 5.936 -6.071 -15.474 1.00 93.38 233 LYS A N 1
ATOM 1829 C CA . LYS A 1 233 ? 6.437 -5.895 -16.845 1.00 93.38 233 LYS A CA 1
ATOM 1830 C C . LYS A 1 233 ? 6.357 -4.445 -17.300 1.00 93.38 233 LYS A C 1
ATOM 1832 O O . LYS A 1 233 ? 7.295 -3.961 -17.924 1.00 93.38 233 LYS A O 1
ATOM 1837 N N . ALA A 1 234 ? 5.260 -3.756 -17.002 1.00 91.94 234 ALA A N 1
ATOM 1838 C CA . ALA A 1 234 ? 5.070 -2.385 -17.448 1.00 91.94 234 ALA A CA 1
ATOM 1839 C C . ALA A 1 234 ? 6.030 -1.407 -16.750 1.00 91.94 234 ALA A C 1
ATOM 1841 O O . ALA A 1 234 ? 6.702 -0.641 -17.431 1.00 91.94 234 ALA A O 1
ATOM 1842 N N . VAL A 1 235 ? 6.134 -1.462 -15.422 1.00 90.25 235 VAL A N 1
ATOM 1843 C CA . VAL A 1 235 ? 6.937 -0.529 -14.612 1.00 90.25 235 VAL A CA 1
ATOM 1844 C C . VAL A 1 235 ? 8.422 -0.892 -14.634 1.00 90.25 235 VAL A C 1
ATOM 1846 O O . VAL A 1 235 ? 9.277 -0.021 -14.770 1.00 90.25 235 VAL A O 1
ATOM 1849 N N . TRP A 1 236 ? 8.746 -2.183 -14.520 1.00 89.06 236 TRP A N 1
ATOM 1850 C CA . TRP A 1 236 ? 10.122 -2.657 -14.333 1.00 89.06 236 TRP A CA 1
ATOM 1851 C C . TRP A 1 236 ? 10.720 -3.346 -15.563 1.00 89.06 236 TRP A C 1
ATOM 1853 O O . TRP A 1 236 ? 11.908 -3.660 -15.559 1.00 89.06 236 TRP A O 1
ATOM 1863 N N . GLY A 1 237 ? 9.930 -3.616 -16.608 1.00 89.38 237 GLY A N 1
ATOM 1864 C CA . GLY A 1 237 ? 10.396 -4.331 -17.802 1.00 89.38 237 GLY A CA 1
ATOM 1865 C C . GLY A 1 237 ? 10.644 -5.829 -17.588 1.00 89.38 237 GLY A C 1
ATOM 1866 O O . GLY A 1 237 ? 11.193 -6.483 -18.472 1.00 89.38 237 GLY A O 1
ATOM 1867 N N . VAL A 1 238 ? 10.262 -6.385 -16.433 1.00 86.44 238 VAL A N 1
ATOM 1868 C CA . VAL A 1 238 ? 10.533 -7.779 -16.046 1.00 86.44 238 VAL A CA 1
ATOM 1869 C C . VAL A 1 238 ? 9.311 -8.426 -15.399 1.00 86.44 238 VAL A C 1
ATOM 1871 O O . VAL A 1 238 ? 8.567 -7.769 -14.675 1.00 86.44 238 VAL A O 1
ATOM 1874 N N . ASP A 1 239 ? 9.116 -9.725 -15.637 1.00 89.06 239 ASP A N 1
ATOM 1875 C CA . ASP A 1 239 ? 8.122 -10.514 -14.904 1.00 89.06 239 ASP A CA 1
ATOM 1876 C C . ASP A 1 239 ? 8.686 -10.912 -13.542 1.00 89.06 239 ASP A C 1
ATOM 1878 O O . ASP A 1 239 ? 9.697 -11.611 -13.455 1.00 89.06 239 ASP A O 1
ATOM 1882 N N . LEU A 1 240 ? 8.049 -10.451 -12.472 1.00 84.75 240 LEU A N 1
ATOM 1883 C CA . LEU A 1 240 ? 8.497 -10.734 -11.109 1.00 84.75 240 LEU A CA 1
ATOM 1884 C C . LEU A 1 240 ? 7.777 -11.934 -10.484 1.00 84.75 240 LEU A C 1
ATOM 1886 O O . LEU A 1 240 ? 8.083 -12.303 -9.347 1.00 84.75 240 LEU A O 1
ATOM 1890 N N . GLN A 1 241 ? 6.846 -12.555 -11.208 1.00 77.81 241 GLN A N 1
ATOM 1891 C CA . GLN A 1 241 ? 6.094 -13.724 -10.769 1.00 77.81 241 GLN A CA 1
ATOM 1892 C C . GLN A 1 241 ? 6.265 -14.867 -11.781 1.00 77.81 241 GLN A C 1
ATOM 1894 O O . GLN A 1 241 ? 5.352 -15.120 -12.560 1.00 77.81 241 GLN A O 1
ATOM 1899 N N . PRO A 1 242 ? 7.442 -15.528 -11.792 1.00 57.59 242 PRO A N 1
ATOM 1900 C CA . PRO A 1 242 ? 7.652 -16.721 -12.606 1.00 57.59 242 PRO A CA 1
ATOM 1901 C C . PRO A 1 242 ? 6.779 -17.889 -12.137 1.00 57.59 242 PRO A C 1
ATOM 1903 O O . PRO A 1 242 ? 6.468 -17.950 -10.918 1.00 57.59 242 PRO A O 1
#